Protein AF-A0A7Y3SCD7-F1 (afdb_monomer_lite)

pLDDT: mean 85.87, std 16.27, range [37.0, 98.56]

Organism: NCBI:txid1535242

Sequence (317 aa):
MKDVGFRCSAGGQLAIALLLLLIICWGLCPVPAAAAIVKKLDRDECQVALSGPIASGDLDRLKVLAPVGSSLCLDSPGGDFLEGLAIAEWLAGRNVTTVIGNGSSCYSACAIAFMGGSEWEQIYLSRRKLHVGGRLGFHAPYLIALSKTYSGPDLEATYTEGLQAVARMMKLGAEMGADGFIPERVMLKLLAAGPRDLYMVDDVIKARELGIELIGVPKATWTTAALCNACVVRNERRARTDACEQPFTSAMVAKDVVQTTFFGFAGEGSYYCSVRLSKKTGKASIAATIIEDEISRKDLEFTPLDDEDALPVGLKD

Radius of gyration: 28.03 Å; chains: 1; bounding box: 88×88×60 Å

InterPro domains:
  IPR029045 ClpP/crotonase-like domain superfamily [SSF52096] (44-171)

Structure (mmCIF, N/CA/C/O backbone):
data_AF-A0A7Y3SCD7-F1
#
_entry.id   AF-A0A7Y3SCD7-F1
#
loop_
_atom_site.group_PDB
_atom_site.id
_atom_site.type_symbol
_atom_site.label_atom_id
_atom_site.label_alt_id
_atom_site.label_comp_id
_atom_site.label_asym_id
_atom_site.label_entity_id
_atom_site.label_seq_id
_atom_site.pdbx_PDB_ins_code
_atom_site.Cartn_x
_atom_site.Cartn_y
_atom_site.Cartn_z
_atom_site.occupancy
_atom_site.B_iso_or_equiv
_atom_site.auth_seq_id
_atom_site.auth_comp_id
_atom_site.auth_asym_id
_atom_site.auth_atom_id
_atom_site.pdbx_PDB_model_num
ATOM 1 N N . MET A 1 1 ? 62.684 -71.190 -10.650 1.00 45.78 1 MET A N 1
ATOM 2 C CA . MET A 1 1 ? 62.803 -69.736 -10.884 1.00 45.78 1 MET A CA 1
ATOM 3 C C . MET A 1 1 ? 62.105 -69.435 -12.198 1.00 45.78 1 MET A C 1
ATOM 5 O O . MET A 1 1 ? 62.564 -69.914 -13.226 1.00 45.78 1 MET A O 1
ATOM 9 N N . LYS A 1 2 ? 60.931 -68.800 -12.148 1.00 37.91 2 LYS A N 1
ATOM 10 C CA . LYS A 1 2 ? 60.172 -68.352 -13.322 1.00 37.91 2 LYS A CA 1
ATOM 11 C C . LYS A 1 2 ? 59.553 -66.998 -12.987 1.00 37.91 2 LYS A C 1
ATOM 13 O O . LYS A 1 2 ? 58.869 -66.880 -11.974 1.00 37.91 2 LYS A O 1
ATOM 18 N N . ASP A 1 3 ? 59.873 -66.026 -13.828 1.00 37.59 3 ASP A N 1
ATOM 19 C CA . ASP A 1 3 ? 59.464 -64.628 -13.773 1.00 37.59 3 ASP A CA 1
ATOM 20 C C . ASP A 1 3 ? 57.952 -64.451 -13.952 1.00 37.59 3 ASP A C 1
ATOM 22 O O . ASP A 1 3 ? 57.328 -65.114 -14.784 1.00 37.59 3 ASP A O 1
ATOM 26 N N . VAL A 1 4 ? 57.372 -63.508 -13.206 1.00 42.91 4 VAL A N 1
ATOM 27 C CA . VAL A 1 4 ? 56.007 -63.006 -13.412 1.00 42.91 4 VAL A CA 1
ATOM 28 C C . VAL A 1 4 ? 56.114 -61.580 -13.950 1.00 42.91 4 VAL A C 1
ATOM 30 O O . VAL A 1 4 ? 56.484 -60.660 -13.226 1.00 42.91 4 VAL A O 1
ATOM 33 N N . GLY A 1 5 ? 55.808 -61.407 -15.237 1.00 37.00 5 GLY A N 1
ATOM 34 C CA . GLY A 1 5 ? 55.720 -60.108 -15.901 1.00 37.00 5 GLY A CA 1
ATOM 35 C C . GLY A 1 5 ? 54.296 -59.549 -15.864 1.00 37.00 5 GLY A C 1
ATOM 36 O O . GLY A 1 5 ? 53.353 -60.207 -16.300 1.00 37.00 5 GLY A O 1
ATOM 37 N N . PHE A 1 6 ? 54.151 -58.315 -15.381 1.00 38.53 6 PHE A N 1
ATOM 38 C CA . PHE A 1 6 ? 52.925 -57.520 -15.470 1.00 38.53 6 PHE A CA 1
ATOM 39 C C . PHE A 1 6 ? 52.775 -56.950 -16.893 1.00 38.53 6 PHE A C 1
ATOM 41 O O . PHE A 1 6 ? 53.679 -56.280 -17.391 1.00 38.53 6 PHE A O 1
ATOM 48 N N . ARG A 1 7 ? 51.630 -57.182 -17.549 1.00 41.62 7 ARG A N 1
ATOM 49 C CA . ARG A 1 7 ? 51.231 -56.489 -18.788 1.00 41.62 7 ARG A CA 1
ATOM 50 C C . ARG A 1 7 ? 50.122 -55.485 -18.475 1.00 41.62 7 ARG A C 1
ATOM 52 O O . ARG A 1 7 ? 49.079 -55.859 -17.950 1.00 41.62 7 ARG A O 1
ATOM 59 N N . CYS A 1 8 ? 50.357 -54.223 -18.825 1.00 40.50 8 CYS A N 1
ATOM 60 C CA . CYS A 1 8 ? 49.386 -53.134 -18.761 1.00 40.50 8 CYS A CA 1
ATOM 61 C C . CYS A 1 8 ? 48.591 -53.091 -20.082 1.00 40.50 8 CYS A C 1
ATOM 63 O O . CYS A 1 8 ? 49.195 -53.047 -21.153 1.00 40.50 8 CYS A O 1
ATOM 65 N N . SER A 1 9 ? 47.257 -53.137 -20.021 1.00 44.75 9 SER A N 1
ATOM 66 C CA . SER A 1 9 ? 46.361 -53.060 -21.186 1.00 44.75 9 SER A CA 1
ATOM 67 C C . SER A 1 9 ? 45.715 -51.676 -21.258 1.00 44.75 9 SER A C 1
ATOM 69 O O . SER A 1 9 ? 44.739 -51.400 -20.562 1.00 44.75 9 SER A O 1
ATOM 71 N N . ALA A 1 10 ? 46.248 -50.815 -22.125 1.00 52.16 10 ALA A N 1
ATOM 72 C CA . ALA A 1 10 ? 45.633 -49.555 -22.526 1.00 52.16 10 ALA A CA 1
ATOM 73 C C . ALA A 1 10 ? 44.659 -49.814 -23.689 1.00 52.16 10 ALA A C 1
ATOM 75 O O . ALA A 1 10 ? 45.086 -50.061 -24.812 1.00 52.16 10 ALA A O 1
ATOM 76 N N . GLY A 1 11 ? 43.349 -49.793 -23.425 1.00 47.09 11 GLY A N 1
ATOM 77 C CA . GLY A 1 11 ? 42.350 -50.013 -24.484 1.00 47.09 11 GLY A CA 1
ATOM 78 C C . GLY A 1 11 ? 40.896 -49.660 -24.159 1.00 47.09 11 GLY A C 1
ATOM 79 O O . GLY A 1 11 ? 40.039 -49.850 -25.012 1.00 47.09 11 GLY A O 1
ATOM 80 N N . GLY A 1 12 ? 40.590 -49.149 -22.959 1.00 46.69 12 GLY A N 1
ATOM 81 C CA . GLY A 1 12 ? 39.201 -48.920 -22.521 1.00 46.69 12 GLY A CA 1
ATOM 82 C C . GLY A 1 12 ? 38.772 -47.462 -22.320 1.00 46.69 12 GLY A C 1
ATOM 83 O O . GLY A 1 12 ? 37.599 -47.218 -22.066 1.00 46.69 12 GLY A O 1
ATOM 84 N N . GLN A 1 13 ? 39.680 -46.483 -22.406 1.00 50.66 13 GLN A N 1
ATOM 85 C CA . GLN A 1 13 ? 39.397 -45.118 -21.922 1.00 50.66 13 GLN A CA 1
ATOM 86 C C . GLN A 1 13 ? 39.015 -44.091 -23.002 1.00 50.66 13 GLN A C 1
ATOM 88 O O . GLN A 1 13 ? 38.534 -43.016 -22.658 1.00 50.66 13 GLN A O 1
ATOM 93 N N . LEU A 1 14 ? 39.149 -44.403 -24.297 1.00 49.88 14 LEU A N 1
ATOM 94 C CA . LEU A 1 14 ? 38.861 -43.432 -25.367 1.00 49.88 14 LEU A CA 1
ATOM 95 C C . LEU A 1 14 ? 37.387 -43.372 -25.812 1.00 49.88 14 LEU A C 1
ATOM 97 O O . LEU A 1 14 ? 36.965 -42.345 -26.334 1.00 49.88 14 LEU A O 1
ATOM 101 N N . ALA A 1 15 ? 36.577 -44.409 -25.573 1.00 49.28 15 ALA A N 1
ATOM 102 C CA . ALA A 1 15 ? 35.176 -44.424 -26.022 1.00 49.28 15 ALA A CA 1
ATOM 103 C C . ALA A 1 15 ? 34.200 -43.707 -25.062 1.00 49.28 15 ALA A C 1
ATOM 105 O O . ALA A 1 15 ? 33.152 -43.233 -25.491 1.00 49.28 15 ALA A O 1
ATOM 106 N N . ILE A 1 16 ? 34.547 -43.576 -23.775 1.00 49.06 16 ILE A N 1
ATOM 107 C CA . ILE A 1 16 ? 33.686 -42.934 -22.760 1.00 49.06 16 ILE A CA 1
ATOM 108 C C . ILE A 1 16 ? 33.829 -41.401 -22.795 1.00 49.06 16 ILE A C 1
ATOM 110 O O . ILE A 1 16 ? 32.876 -40.677 -22.509 1.00 49.06 16 ILE A O 1
ATOM 114 N N . ALA A 1 17 ? 34.986 -40.891 -23.230 1.00 46.81 17 ALA A N 1
ATOM 115 C CA . ALA A 1 17 ? 35.240 -39.455 -23.319 1.00 46.81 17 ALA A CA 1
ATOM 116 C C . ALA A 1 17 ? 34.414 -38.758 -24.419 1.00 46.81 17 ALA A C 1
ATOM 118 O O . ALA A 1 17 ? 34.054 -37.595 -24.259 1.00 46.81 17 ALA A O 1
ATOM 119 N N . LEU A 1 18 ? 34.053 -39.456 -25.505 1.00 44.12 18 LEU A N 1
ATOM 120 C CA . LEU A 1 18 ? 33.281 -38.852 -26.601 1.00 44.12 18 LEU A CA 1
ATOM 121 C C . LEU A 1 18 ? 31.768 -38.772 -26.322 1.00 44.12 18 LEU A C 1
ATOM 123 O O . LEU A 1 18 ? 31.105 -37.882 -26.847 1.00 44.12 18 LEU A O 1
ATOM 127 N N . LEU A 1 19 ? 31.216 -39.657 -25.480 1.00 43.28 19 LEU A N 1
ATOM 128 C CA . LEU A 1 19 ? 29.779 -39.659 -25.166 1.00 43.28 19 LEU A CA 1
ATOM 129 C C . LEU A 1 19 ? 29.403 -38.612 -24.099 1.00 43.28 19 LEU A C 1
ATOM 131 O O . LEU A 1 19 ? 28.287 -38.100 -24.099 1.00 43.28 19 LEU A O 1
ATOM 135 N N . LEU A 1 20 ? 30.343 -38.249 -23.218 1.00 45.22 20 LEU A N 1
ATOM 136 C CA . LEU A 1 20 ? 30.140 -37.223 -22.186 1.00 45.22 20 LEU A CA 1
ATOM 137 C C . LEU A 1 20 ? 30.245 -35.788 -22.729 1.00 45.22 20 LEU A C 1
ATOM 139 O O . LEU A 1 20 ? 29.651 -34.880 -22.157 1.00 45.22 20 LEU A O 1
ATOM 143 N N . LEU A 1 21 ? 30.924 -35.575 -23.860 1.00 45.03 21 LEU A N 1
ATOM 144 C CA . LEU A 1 21 ? 31.029 -34.261 -24.510 1.00 45.03 21 LEU A CA 1
ATOM 145 C C . LEU A 1 21 ? 29.774 -33.865 -25.310 1.00 45.03 21 LEU A C 1
ATOM 147 O O . LEU A 1 21 ? 29.547 -32.679 -25.532 1.00 45.03 21 LEU A O 1
ATOM 151 N N . LEU A 1 22 ? 28.920 -34.824 -25.684 1.00 43.28 22 LEU A N 1
ATOM 152 C CA . LEU A 1 22 ? 27.666 -34.561 -26.406 1.00 43.28 22 LEU A CA 1
ATOM 153 C C . LEU A 1 22 ? 26.467 -34.256 -25.489 1.00 43.28 22 LEU A C 1
ATOM 155 O O . LEU A 1 22 ? 25.489 -33.680 -25.955 1.00 43.28 22 LEU A O 1
ATOM 159 N N . ILE A 1 23 ? 26.543 -34.567 -24.189 1.00 49.34 23 ILE A N 1
ATOM 160 C CA . ILE A 1 23 ? 25.449 -34.322 -23.223 1.00 49.34 23 ILE A CA 1
ATOM 161 C C . ILE A 1 23 ? 25.607 -32.967 -22.501 1.00 49.34 23 ILE A C 1
ATOM 163 O O . ILE A 1 23 ? 24.632 -32.403 -22.009 1.00 49.34 23 ILE A O 1
ATOM 167 N N . ILE A 1 24 ? 26.806 -32.376 -22.493 1.00 48.06 24 ILE A N 1
ATOM 168 C CA . ILE A 1 24 ? 27.075 -31.110 -21.780 1.00 48.06 24 ILE A CA 1
ATOM 169 C C . ILE A 1 24 ? 26.592 -29.872 -22.567 1.00 48.06 24 ILE A C 1
ATOM 171 O O . ILE A 1 24 ? 26.447 -28.793 -21.999 1.00 48.06 24 ILE A O 1
ATOM 175 N N . CYS A 1 25 ? 26.258 -30.005 -23.856 1.00 45.66 25 CYS A N 1
ATOM 176 C CA . CYS A 1 25 ? 25.891 -28.860 -24.701 1.00 45.66 25 CYS A CA 1
ATOM 177 C C . CYS A 1 25 ? 24.379 -28.550 -24.768 1.00 45.66 25 CYS A C 1
ATOM 179 O O . CYS A 1 25 ? 23.985 -27.608 -25.447 1.00 45.66 25 CYS A O 1
ATOM 181 N N . TRP A 1 26 ? 23.514 -29.304 -24.078 1.00 48.94 26 TRP A N 1
ATOM 182 C CA . TRP A 1 26 ? 22.053 -29.083 -24.116 1.00 48.94 26 TRP A CA 1
ATOM 183 C C . TRP A 1 26 ? 21.485 -28.312 -22.911 1.00 48.94 26 TRP A C 1
ATOM 185 O O . TRP A 1 26 ? 20.304 -27.981 -22.907 1.00 48.94 26 TRP A O 1
ATOM 195 N N . GLY A 1 27 ? 22.302 -27.985 -21.905 1.00 46.09 27 GLY A N 1
ATOM 196 C CA . GLY A 1 27 ? 21.838 -27.343 -20.662 1.00 46.09 27 GLY A CA 1
ATOM 197 C C . GLY A 1 27 ? 22.063 -25.831 -20.542 1.00 46.09 27 GLY A C 1
ATOM 198 O O . GLY A 1 27 ? 21.707 -25.259 -19.519 1.00 46.09 27 GLY A O 1
ATOM 199 N N . LEU A 1 28 ? 22.670 -25.177 -21.538 1.00 49.09 28 LEU A N 1
ATOM 200 C CA . LEU A 1 28 ? 23.111 -23.773 -21.457 1.00 49.09 28 LEU A CA 1
ATOM 201 C C . LEU A 1 28 ? 22.635 -22.938 -22.656 1.00 49.09 28 LEU A C 1
ATOM 203 O O . LEU A 1 28 ? 23.376 -22.109 -23.176 1.00 49.09 28 LEU A O 1
ATOM 207 N N . CYS A 1 29 ? 21.390 -23.124 -23.102 1.00 37.88 29 CYS A N 1
ATOM 208 C CA . CYS A 1 29 ? 20.738 -22.044 -23.840 1.00 37.88 29 CYS A CA 1
ATOM 209 C C . CYS A 1 29 ? 20.341 -20.967 -22.820 1.00 37.88 29 CYS A C 1
ATOM 211 O O . CYS A 1 29 ? 19.474 -21.244 -21.988 1.00 37.88 29 CYS A O 1
ATOM 213 N N . PRO A 1 30 ? 20.935 -19.757 -22.839 1.00 46.44 30 PRO A N 1
ATOM 214 C CA . PRO A 1 30 ? 20.318 -18.628 -22.164 1.00 46.44 30 PRO A CA 1
ATOM 215 C C . PRO A 1 30 ? 18.935 -18.472 -22.790 1.00 46.44 30 PRO A C 1
ATOM 217 O O . PRO A 1 30 ? 18.820 -18.199 -23.984 1.00 46.44 30 PRO A O 1
ATOM 220 N N . VAL A 1 31 ? 17.881 -18.728 -22.015 1.00 47.78 31 VAL A N 1
ATOM 221 C CA . VAL A 1 31 ? 16.525 -18.409 -22.453 1.00 47.78 31 VAL A CA 1
ATOM 222 C C . VAL A 1 31 ? 16.550 -16.900 -22.701 1.00 47.78 31 VAL A C 1
ATOM 224 O O . VAL A 1 31 ? 16.839 -16.165 -21.751 1.00 47.78 31 VAL A O 1
ATOM 227 N N . PRO A 1 32 ? 16.359 -16.412 -23.943 1.00 50.78 32 PRO A N 1
ATOM 228 C CA . PRO A 1 32 ? 16.232 -14.979 -24.152 1.00 50.78 32 PRO A CA 1
ATOM 229 C C . PRO A 1 32 ? 15.127 -14.511 -23.213 1.00 50.78 32 PRO A C 1
ATOM 231 O O . PRO A 1 32 ? 14.101 -15.187 -23.121 1.00 50.78 32 PRO A O 1
ATOM 234 N N . ALA A 1 33 ? 15.357 -13.428 -22.467 1.00 57.19 33 ALA A N 1
ATOM 235 C CA . ALA A 1 33 ? 14.322 -12.846 -21.627 1.00 57.19 33 ALA A CA 1
ATOM 236 C C . ALA A 1 33 ? 13.127 -12.549 -22.538 1.00 57.19 33 ALA A C 1
ATOM 238 O O . ALA A 1 33 ? 13.158 -11.618 -23.342 1.00 57.19 33 ALA A O 1
ATOM 239 N N . ALA A 1 34 ? 12.139 -13.441 -22.517 1.00 73.38 34 ALA A N 1
ATOM 240 C CA . ALA A 1 34 ? 10.979 -13.322 -23.368 1.00 73.38 34 ALA A CA 1
ATOM 241 C C . ALA A 1 34 ? 10.228 -12.089 -22.881 1.00 73.38 34 ALA A C 1
ATOM 243 O O . ALA A 1 34 ? 9.993 -11.954 -21.682 1.00 73.38 34 ALA A O 1
ATOM 244 N N . ALA A 1 35 ? 9.910 -11.188 -23.805 1.00 85.44 35 ALA A N 1
ATOM 245 C CA . ALA A 1 35 ? 9.139 -10.003 -23.482 1.00 85.44 35 ALA A CA 1
ATOM 246 C C . ALA A 1 35 ? 7.775 -10.368 -22.885 1.00 85.44 35 ALA A C 1
ATOM 248 O O . ALA A 1 35 ? 7.287 -11.491 -23.081 1.00 85.44 35 ALA A O 1
ATOM 249 N N . ALA A 1 36 ? 7.145 -9.419 -22.197 1.00 89.12 36 ALA A N 1
ATOM 250 C CA . ALA A 1 36 ? 5.922 -9.713 -21.485 1.00 89.12 36 ALA A CA 1
ATOM 251 C C . ALA A 1 36 ? 4.805 -10.116 -22.456 1.00 89.12 36 ALA A C 1
ATOM 253 O O . ALA A 1 36 ? 4.656 -9.613 -23.576 1.00 89.12 36 ALA A O 1
ATOM 254 N N . ILE A 1 37 ? 3.973 -11.045 -21.999 1.00 92.94 37 ILE A N 1
ATOM 255 C CA . ILE A 1 37 ? 2.725 -11.387 -22.665 1.00 92.94 37 ILE A CA 1
ATOM 256 C C . ILE A 1 37 ? 1.710 -10.316 -22.278 1.00 92.94 37 ILE A C 1
ATOM 258 O O . ILE A 1 37 ? 1.284 -10.258 -21.123 1.00 92.94 37 ILE A O 1
ATOM 262 N N . VAL A 1 38 ? 1.299 -9.504 -23.254 1.00 92.50 38 VAL A N 1
ATOM 263 C CA . VAL A 1 38 ? 0.216 -8.526 -23.107 1.00 92.50 38 VAL A CA 1
ATOM 264 C C . VAL A 1 38 ? -1.034 -9.057 -23.801 1.00 92.50 38 VAL A C 1
ATOM 266 O O . VAL A 1 38 ? -1.006 -9.368 -24.992 1.00 92.50 38 VAL A O 1
ATOM 269 N N . LYS A 1 39 ? -2.142 -9.178 -23.066 1.00 93.62 39 LYS A N 1
ATOM 270 C CA . LYS A 1 39 ? -3.407 -9.709 -23.595 1.00 93.62 39 LYS A CA 1
ATOM 271 C C . LYS A 1 39 ? -4.610 -8.948 -23.059 1.00 93.62 39 LYS A C 1
ATOM 273 O O . LYS A 1 39 ? -4.647 -8.602 -21.882 1.00 93.62 39 LYS A O 1
ATOM 278 N N . LYS A 1 40 ? -5.620 -8.754 -23.911 1.00 91.88 40 LYS A N 1
ATOM 279 C CA . LYS A 1 40 ? -6.960 -8.378 -23.450 1.00 91.88 40 LYS A CA 1
ATOM 280 C C . LYS A 1 40 ? -7.607 -9.558 -22.740 1.00 91.88 40 LYS A C 1
ATOM 282 O O . LYS A 1 40 ? -7.422 -10.714 -23.119 1.00 91.88 40 LYS A O 1
ATOM 287 N N . LEU A 1 41 ? -8.366 -9.233 -21.717 1.00 88.56 41 LEU A N 1
ATOM 288 C CA . LEU A 1 41 ? -9.150 -10.132 -20.903 1.00 88.56 41 LEU A CA 1
ATOM 289 C C . LEU A 1 41 ? -10.566 -9.560 -20.822 1.00 88.56 41 LEU A C 1
ATOM 291 O O . LEU A 1 41 ? -10.752 -8.349 -20.841 1.00 88.56 41 LEU A O 1
ATOM 295 N N . ASP A 1 42 ? -11.560 -10.434 -20.742 1.00 78.88 42 ASP A N 1
ATOM 296 C CA . ASP A 1 42 ? -12.967 -10.037 -20.648 1.00 78.88 42 ASP A CA 1
ATOM 297 C C . ASP A 1 42 ? -13.464 -10.268 -19.216 1.00 78.88 42 ASP A C 1
ATOM 299 O O . ASP A 1 42 ? -14.236 -11.181 -18.931 1.00 78.88 42 ASP A O 1
ATOM 303 N N . ARG A 1 43 ? -12.864 -9.535 -18.270 1.00 84.69 43 ARG A N 1
ATOM 304 C CA . ARG A 1 43 ? -13.200 -9.576 -16.840 1.00 84.69 43 ARG A CA 1
ATOM 305 C C . ARG A 1 43 ? -13.200 -8.158 -16.290 1.00 84.69 43 ARG A C 1
ATOM 307 O O . ARG A 1 43 ? -12.252 -7.418 -16.538 1.00 84.69 43 ARG A O 1
ATOM 314 N N . ASP A 1 44 ? -14.205 -7.816 -15.493 1.00 75.69 44 ASP A N 1
ATOM 315 C CA . ASP A 1 44 ? -14.392 -6.452 -14.975 1.00 75.69 44 ASP A CA 1
ATOM 316 C C . ASP A 1 44 ? -13.167 -5.943 -14.197 1.00 75.69 44 ASP A C 1
ATOM 318 O O . ASP A 1 44 ? -12.648 -4.855 -14.448 1.00 75.69 44 ASP A O 1
ATOM 322 N N . GLU A 1 45 ? -12.622 -6.774 -13.310 1.00 80.38 45 GLU A N 1
ATOM 323 C CA . GLU A 1 45 ? -11.461 -6.427 -12.478 1.00 80.38 45 GLU A CA 1
ATOM 324 C C . GLU A 1 45 ? -10.123 -6.481 -13.232 1.00 80.38 45 GLU A C 1
ATOM 326 O O . GLU A 1 45 ? -9.086 -6.106 -12.689 1.00 80.38 45 GLU A O 1
ATOM 331 N N . CYS A 1 46 ? -10.120 -6.995 -14.465 1.00 89.75 46 CYS A N 1
ATOM 332 C CA . CYS A 1 46 ? -8.904 -7.340 -15.182 1.00 89.75 46 CYS A CA 1
ATOM 333 C C . CYS A 1 46 ? -9.153 -7.381 -16.691 1.00 89.75 46 CYS A C 1
ATOM 335 O O . CYS A 1 46 ? -9.362 -8.461 -17.245 1.00 89.75 46 CYS A O 1
ATOM 337 N N . GLN A 1 47 ? -9.143 -6.219 -17.343 1.00 93.94 47 GLN A N 1
ATOM 338 C CA . GLN A 1 47 ? -9.443 -6.069 -18.772 1.00 93.94 47 GLN A CA 1
ATOM 339 C C . GLN A 1 47 ? -8.210 -6.225 -19.667 1.00 93.94 47 GLN A C 1
ATOM 341 O O . GLN A 1 47 ? -8.308 -6.603 -20.835 1.00 93.94 47 GLN A O 1
ATOM 346 N N . VAL A 1 48 ? -7.027 -5.952 -19.127 1.00 95.56 48 VAL A N 1
ATOM 347 C CA . VAL A 1 48 ? -5.739 -6.216 -19.768 1.00 95.56 48 VAL A CA 1
ATOM 348 C C . VAL A 1 48 ? -4.828 -6.885 -18.757 1.00 95.56 48 VAL A C 1
ATOM 350 O O . VAL A 1 48 ? -4.842 -6.543 -17.580 1.00 95.56 48 VAL A O 1
ATOM 353 N N . ALA A 1 49 ? -4.032 -7.849 -19.201 1.00 96.38 49 ALA A N 1
ATOM 354 C CA . ALA A 1 49 ? -2.974 -8.435 -18.395 1.00 96.38 49 ALA A CA 1
ATOM 355 C C . ALA A 1 49 ? -1.620 -8.256 -19.071 1.00 96.38 49 ALA A C 1
ATOM 357 O O . ALA A 1 49 ? -1.503 -8.480 -20.277 1.00 96.38 49 ALA A O 1
ATOM 358 N N . LEU A 1 50 ? -0.616 -7.920 -18.264 1.00 97.44 50 LEU A N 1
ATOM 359 C CA . LEU A 1 50 ? 0.799 -8.019 -18.593 1.00 97.44 50 LEU A CA 1
ATOM 360 C C . LEU A 1 50 ? 1.422 -9.060 -17.662 1.00 97.44 50 LEU A C 1
ATOM 362 O O . LEU A 1 50 ? 1.380 -8.914 -16.439 1.00 97.44 50 LEU A O 1
ATOM 366 N N . SER A 1 51 ? 1.989 -10.115 -18.248 1.00 97.31 51 SER A N 1
ATOM 367 C CA . SER A 1 51 ? 2.624 -11.196 -17.491 1.00 97.31 51 SER A CA 1
ATOM 368 C C . SER A 1 51 ? 3.970 -11.621 -18.066 1.00 97.31 51 SER A C 1
ATOM 370 O O . SER A 1 51 ? 4.106 -11.720 -19.285 1.00 97.31 51 SER A O 1
ATOM 372 N N . GLY A 1 52 ? 4.925 -11.963 -17.202 1.00 96.19 52 GLY A N 1
ATOM 373 C CA . GLY A 1 52 ? 6.289 -12.337 -17.597 1.00 96.19 52 GLY A CA 1
ATOM 374 C C . GLY A 1 52 ? 7.276 -11.160 -17.586 1.00 96.19 52 GLY A C 1
ATOM 375 O O . GLY A 1 52 ? 6.914 -10.070 -17.142 1.00 96.19 52 GLY A O 1
ATOM 376 N N . PRO A 1 53 ? 8.541 -11.374 -17.992 1.00 95.44 53 PRO A N 1
ATOM 377 C CA . PRO A 1 53 ? 9.581 -10.349 -17.921 1.00 95.44 53 PRO A CA 1
ATOM 378 C C . PRO A 1 53 ? 9.245 -9.110 -18.758 1.00 95.44 53 PRO A C 1
ATOM 380 O O . PRO A 1 53 ? 8.898 -9.239 -19.926 1.00 95.44 53 PRO A O 1
ATOM 383 N N . ILE A 1 54 ? 9.384 -7.920 -18.174 1.00 94.69 54 ILE A N 1
ATOM 384 C CA . ILE A 1 54 ? 9.232 -6.654 -18.899 1.00 94.69 54 ILE A CA 1
ATOM 385 C C . ILE A 1 54 ? 10.462 -6.440 -19.783 1.00 94.69 54 ILE A C 1
ATOM 387 O O . ILE A 1 54 ? 11.596 -6.500 -19.305 1.00 94.69 54 ILE A O 1
ATOM 391 N N . ALA A 1 55 ? 10.246 -6.177 -21.064 1.00 93.69 55 ALA A N 1
ATOM 392 C CA . ALA A 1 55 ? 11.293 -5.898 -22.034 1.00 93.69 55 ALA A CA 1
ATOM 393 C C . ALA A 1 55 ? 10.886 -4.750 -22.960 1.00 93.69 55 ALA A C 1
ATOM 395 O O . ALA A 1 55 ? 9.700 -4.492 -23.164 1.00 93.69 55 ALA A O 1
ATOM 396 N N . SER A 1 56 ? 11.882 -4.099 -23.562 1.00 92.50 56 SER A N 1
ATOM 397 C CA . SER A 1 56 ? 11.673 -2.997 -24.503 1.00 92.50 56 SER A CA 1
ATOM 398 C C . SER A 1 56 ? 10.577 -3.297 -25.544 1.00 92.50 56 SER A C 1
ATOM 400 O O . SER A 1 56 ? 10.558 -4.369 -26.159 1.00 92.50 56 SER A O 1
ATOM 402 N N . GLY A 1 57 ? 9.648 -2.350 -25.723 1.00 93.00 57 GLY A N 1
ATOM 403 C CA . GLY A 1 57 ? 8.504 -2.453 -26.638 1.00 93.00 57 GLY A CA 1
ATOM 404 C C . GLY A 1 57 ? 7.215 -3.011 -26.012 1.00 93.00 57 GLY A C 1
ATOM 405 O O . GLY A 1 57 ? 6.178 -3.071 -26.681 1.00 93.00 57 GLY A O 1
ATOM 406 N N . ASP A 1 58 ? 7.229 -3.405 -24.736 1.00 95.94 58 ASP A N 1
ATOM 407 C CA . ASP A 1 58 ? 6.020 -3.766 -23.982 1.00 95.94 58 ASP A CA 1
ATOM 408 C C . ASP A 1 58 ? 5.030 -2.605 -23.858 1.00 95.94 58 ASP A C 1
ATOM 410 O O . ASP A 1 58 ? 3.819 -2.815 -23.979 1.00 95.94 58 ASP A O 1
ATOM 414 N N . LEU A 1 59 ? 5.520 -1.376 -23.714 1.00 96.38 59 LEU A N 1
ATOM 415 C CA . LEU A 1 59 ? 4.694 -0.176 -23.711 1.00 96.38 59 LEU A CA 1
ATOM 416 C C . LEU A 1 59 ? 3.906 -0.029 -25.018 1.00 96.38 59 LEU A C 1
ATOM 418 O O . LEU A 1 59 ? 2.717 0.290 -24.999 1.00 96.38 59 LEU A O 1
ATOM 422 N N . ASP A 1 60 ? 4.534 -0.270 -26.166 1.00 95.31 60 ASP A N 1
ATOM 423 C CA . ASP A 1 60 ? 3.851 -0.125 -27.452 1.00 95.31 60 ASP A CA 1
ATOM 424 C C . ASP A 1 60 ? 2.766 -1.189 -27.639 1.00 95.31 60 ASP A C 1
ATOM 426 O O . ASP A 1 60 ? 1.689 -0.892 -28.160 1.00 95.31 60 ASP A O 1
ATOM 430 N N . ARG A 1 61 ? 2.979 -2.399 -27.109 1.00 93.38 61 ARG A N 1
ATOM 431 C CA . ARG A 1 61 ? 1.927 -3.423 -27.023 1.00 93.38 61 ARG A CA 1
ATOM 432 C C . ARG A 1 61 ? 0.785 -2.997 -26.099 1.00 93.38 61 ARG A C 1
ATOM 434 O O . ARG A 1 61 ? -0.381 -3.176 -26.458 1.00 93.38 61 ARG A O 1
ATOM 441 N N . LEU A 1 62 ? 1.090 -2.407 -24.941 1.00 93.44 62 LEU A N 1
ATOM 442 C CA . LEU A 1 62 ? 0.079 -1.895 -24.012 1.00 93.44 62 LEU A CA 1
ATOM 443 C C . LEU A 1 62 ? -0.758 -0.772 -24.630 1.00 93.44 62 LEU A C 1
ATOM 445 O O . LEU A 1 62 ? -1.979 -0.829 -24.535 1.00 93.44 62 LEU A O 1
ATOM 449 N N . LYS A 1 63 ? -0.147 0.187 -25.336 1.00 92.81 63 LYS A N 1
ATOM 450 C CA . LYS A 1 63 ? -0.862 1.283 -26.021 1.00 92.81 63 LYS A CA 1
ATOM 451 C C . LYS A 1 63 ? -1.951 0.792 -26.977 1.00 92.81 63 LYS A C 1
ATOM 453 O O . LYS A 1 63 ? -2.966 1.463 -27.141 1.00 92.81 63 LYS A O 1
ATOM 458 N N . VAL A 1 64 ? -1.739 -0.360 -27.613 1.00 90.31 64 VAL A N 1
ATOM 459 C CA . VAL A 1 64 ? -2.705 -0.969 -28.541 1.00 90.31 64 VAL A CA 1
ATOM 460 C C . VAL A 1 64 ? -3.842 -1.676 -27.794 1.00 90.31 64 VAL A C 1
ATOM 462 O O . VAL A 1 64 ? -4.973 -1.730 -28.281 1.00 90.31 64 VAL A O 1
ATOM 465 N N . LEU A 1 65 ? -3.557 -2.244 -26.620 1.00 87.88 65 LEU A N 1
ATOM 466 C CA . LEU A 1 65 ? -4.454 -3.179 -25.940 1.00 87.88 65 LEU A CA 1
ATOM 467 C C . LEU A 1 65 ? -5.192 -2.591 -24.734 1.00 87.88 65 LEU A C 1
ATOM 469 O O . LEU A 1 65 ? -6.295 -3.056 -24.455 1.00 87.88 65 LEU A O 1
ATOM 473 N N . ALA A 1 66 ? -4.633 -1.592 -24.053 1.00 85.69 66 ALA A N 1
ATOM 474 C CA . ALA A 1 66 ? -5.184 -0.980 -22.846 1.00 85.69 66 ALA A CA 1
ATOM 475 C C . ALA A 1 66 ? -5.855 0.367 -23.161 1.00 85.69 66 ALA A C 1
ATOM 477 O O . ALA A 1 66 ? -5.169 1.383 -23.308 1.00 85.69 66 ALA A O 1
ATOM 478 N N . PRO A 1 67 ? -7.197 0.398 -23.293 1.00 83.25 67 PRO A N 1
ATOM 479 C CA . PRO A 1 67 ? -7.916 1.649 -23.482 1.00 83.25 67 PRO A CA 1
ATOM 480 C C . PRO A 1 67 ? -7.883 2.505 -22.206 1.00 83.25 67 PRO A C 1
ATOM 482 O O . PRO A 1 67 ? -7.676 2.005 -21.098 1.00 83.25 67 PRO A O 1
ATOM 485 N N . VAL A 1 68 ? -8.125 3.806 -22.366 1.00 84.62 68 VAL A N 1
ATOM 486 C CA . VAL A 1 68 ? -8.376 4.736 -21.250 1.00 84.62 68 VAL A CA 1
ATOM 487 C C . VAL A 1 68 ? -9.531 4.201 -20.399 1.00 84.62 68 VAL A C 1
ATOM 489 O O . VAL A 1 68 ? -10.521 3.722 -20.953 1.00 84.62 68 VAL A O 1
ATOM 492 N N . GLY A 1 69 ? -9.411 4.276 -19.072 1.00 84.31 69 GLY A N 1
ATOM 493 C CA . GLY A 1 69 ? -10.448 3.772 -18.162 1.00 84.31 69 GLY A CA 1
ATOM 494 C C . GLY A 1 69 ? -10.381 2.270 -17.858 1.00 84.31 69 GLY A C 1
ATOM 495 O O . GLY A 1 69 ? -11.261 1.768 -17.165 1.00 84.31 69 GLY A O 1
ATOM 496 N N . SER A 1 70 ? -9.395 1.537 -18.394 1.00 91.50 70 SER A N 1
ATOM 497 C CA . SER A 1 70 ? -9.303 0.080 -18.209 1.00 91.50 70 SER A CA 1
ATOM 498 C C . SER A 1 70 ? -8.622 -0.355 -16.911 1.00 91.50 70 SER A C 1
ATOM 500 O O . SER A 1 70 ? -8.027 0.447 -16.190 1.00 91.50 70 SER A O 1
ATOM 502 N N . SER A 1 71 ? -8.683 -1.655 -16.619 1.00 94.44 71 SER A N 1
ATOM 503 C CA . SER A 1 71 ? -7.886 -2.307 -15.577 1.00 94.44 71 SER A CA 1
ATOM 504 C C . SER A 1 71 ? -6.726 -3.111 -16.179 1.00 94.44 71 SER A C 1
ATOM 506 O O . SER A 1 71 ? -6.920 -3.937 -17.075 1.00 94.44 71 SER A O 1
ATOM 508 N N . LEU A 1 72 ? -5.514 -2.877 -15.672 1.00 97.12 72 LEU A N 1
ATOM 509 C CA . LEU A 1 72 ? -4.279 -3.562 -16.046 1.00 97.12 72 LEU A CA 1
ATOM 510 C C . LEU A 1 72 ? -3.802 -4.459 -14.898 1.00 97.12 72 LEU A C 1
ATOM 512 O O . LEU A 1 72 ? -3.249 -3.985 -13.907 1.00 97.12 72 LEU A O 1
ATOM 516 N N . CYS A 1 73 ? -3.973 -5.767 -15.058 1.00 97.81 73 CYS A N 1
ATOM 517 C CA . CYS A 1 73 ? -3.412 -6.766 -14.161 1.00 97.81 73 CYS A CA 1
ATOM 518 C C . CYS A 1 73 ? -1.939 -7.020 -14.448 1.00 97.81 73 CYS A C 1
ATOM 520 O O . CYS A 1 73 ? -1.553 -7.258 -15.595 1.00 97.81 73 CYS A O 1
ATOM 522 N N . LEU A 1 74 ? -1.141 -7.046 -13.389 1.00 98.50 74 LEU A N 1
ATOM 523 C CA . LEU A 1 74 ? 0.302 -7.196 -13.459 1.00 98.50 74 LEU A CA 1
ATOM 524 C C . LEU A 1 74 ? 0.750 -8.463 -12.724 1.00 98.50 74 LEU A C 1
ATOM 526 O O . LEU A 1 74 ? 0.431 -8.661 -11.551 1.00 98.50 74 LEU A O 1
ATOM 530 N N . ASP A 1 75 ? 1.498 -9.310 -13.429 1.00 98.25 75 ASP A N 1
ATOM 531 C CA . ASP A 1 75 ? 2.134 -10.509 -12.876 1.00 98.25 75 ASP A CA 1
ATOM 532 C C . ASP A 1 75 ? 3.515 -10.719 -13.515 1.00 98.25 75 ASP A C 1
ATOM 534 O O . ASP A 1 75 ? 3.679 -11.419 -14.518 1.00 98.25 75 ASP A O 1
ATOM 538 N N . SER A 1 76 ? 4.521 -10.024 -12.994 1.00 97.38 76 SER A N 1
ATOM 539 C CA . SER A 1 76 ? 5.844 -9.949 -13.599 1.00 97.38 76 SER A CA 1
ATOM 540 C C . SER A 1 76 ? 6.967 -9.906 -12.558 1.00 97.38 76 SER A C 1
ATOM 542 O O . SER A 1 76 ? 6.892 -9.158 -11.577 1.00 97.38 76 SER A O 1
ATOM 544 N N . PRO A 1 77 ? 8.079 -10.632 -12.799 1.00 94.00 77 PRO A N 1
ATOM 545 C CA . PRO A 1 77 ? 9.290 -10.509 -11.992 1.00 94.00 77 PRO A CA 1
ATOM 546 C C . PRO A 1 77 ? 10.033 -9.175 -12.208 1.00 94.00 77 PRO A C 1
ATOM 548 O O . PRO A 1 77 ? 11.083 -8.963 -11.605 1.00 94.00 77 PRO A O 1
ATOM 551 N N . GLY A 1 78 ? 9.524 -8.292 -13.072 1.00 91.94 78 GLY A N 1
ATOM 552 C CA . GLY A 1 78 ? 10.211 -7.091 -13.532 1.00 91.94 78 GLY A CA 1
ATOM 553 C C . GLY A 1 78 ? 10.989 -7.351 -14.816 1.00 91.94 78 GLY A C 1
ATOM 554 O O . GLY A 1 78 ? 10.595 -8.193 -15.620 1.00 91.94 78 GLY A O 1
ATOM 555 N N . GLY A 1 79 ? 12.081 -6.619 -15.027 1.00 90.25 79 GLY A N 1
ATOM 556 C CA . GLY A 1 79 ? 12.877 -6.685 -16.250 1.00 90.25 79 GLY A CA 1
ATOM 557 C C . GLY A 1 79 ? 13.518 -5.337 -16.551 1.00 90.25 79 GLY A C 1
ATOM 558 O O . GLY A 1 79 ? 14.123 -4.742 -15.661 1.00 90.25 79 GLY A O 1
ATOM 559 N N . ASP A 1 80 ? 13.371 -4.861 -17.782 1.00 89.19 80 ASP A N 1
ATOM 560 C CA . ASP A 1 80 ? 13.862 -3.552 -18.210 1.00 89.19 80 ASP A CA 1
ATOM 561 C C . ASP A 1 80 ? 13.238 -2.426 -17.366 1.00 89.19 80 ASP A C 1
ATOM 563 O O . ASP A 1 80 ? 12.030 -2.174 -17.402 1.00 89.19 80 ASP A O 1
ATOM 567 N N . PHE A 1 81 ? 14.079 -1.764 -16.568 1.00 87.50 81 PHE A N 1
ATOM 568 C CA . PHE A 1 81 ? 13.646 -0.724 -15.641 1.00 87.50 81 PHE A CA 1
ATOM 569 C C . PHE A 1 81 ? 13.124 0.518 -16.369 1.00 87.50 81 PHE A C 1
ATOM 571 O O . PHE A 1 81 ? 12.118 1.096 -15.955 1.00 87.50 81 PHE A O 1
ATOM 578 N N . LEU A 1 82 ? 13.793 0.935 -17.448 1.00 89.94 82 LEU A N 1
ATOM 579 C CA . LEU A 1 82 ? 13.416 2.134 -18.195 1.00 89.94 82 LEU A CA 1
ATOM 580 C C . LEU A 1 82 ? 12.114 1.917 -18.963 1.00 89.94 82 LEU A C 1
ATOM 582 O O . LEU A 1 82 ? 11.324 2.859 -19.061 1.00 89.94 82 LEU A O 1
ATOM 586 N N . GLU A 1 83 ? 11.870 0.697 -19.443 1.00 93.81 83 GLU A N 1
ATOM 587 C CA . GLU A 1 83 ? 10.587 0.296 -20.018 1.00 93.81 83 GLU A CA 1
ATOM 588 C C . GLU A 1 83 ? 9.479 0.305 -18.956 1.00 93.81 83 GLU A C 1
ATOM 590 O O . GLU A 1 83 ? 8.427 0.901 -19.177 1.00 93.81 83 GLU A O 1
ATOM 595 N N . GLY A 1 84 ? 9.712 -0.277 -17.772 1.00 94.69 84 GLY A N 1
ATOM 596 C CA . GLY A 1 84 ? 8.751 -0.231 -16.661 1.00 94.69 84 GLY A CA 1
ATOM 597 C C . GLY A 1 84 ? 8.391 1.199 -16.245 1.00 94.69 84 GLY A C 1
ATOM 598 O O . GLY A 1 84 ? 7.222 1.513 -16.017 1.00 94.69 84 GLY A O 1
ATOM 599 N N . LEU A 1 85 ? 9.380 2.097 -16.227 1.00 93.94 85 LEU A N 1
ATOM 600 C CA . LEU A 1 85 ? 9.165 3.520 -15.975 1.00 93.94 85 LEU A CA 1
ATOM 601 C C . LEU A 1 85 ? 8.418 4.215 -17.120 1.00 93.94 85 LEU A C 1
ATOM 603 O O . LEU A 1 85 ? 7.539 5.030 -16.864 1.00 93.94 85 LEU A O 1
ATOM 607 N N . ALA A 1 86 ? 8.707 3.870 -18.376 1.00 96.06 86 ALA A N 1
ATOM 608 C CA . ALA A 1 86 ? 7.955 4.383 -19.519 1.00 96.06 86 ALA A CA 1
ATOM 609 C C . ALA A 1 86 ? 6.484 3.927 -19.486 1.00 96.06 86 ALA A C 1
ATOM 611 O O . ALA A 1 86 ? 5.590 4.693 -19.845 1.00 96.06 86 ALA A O 1
ATOM 612 N N . ILE A 1 87 ? 6.214 2.705 -19.010 1.00 97.31 87 ILE A N 1
ATOM 613 C CA . ILE A 1 87 ? 4.853 2.223 -18.754 1.00 97.31 87 ILE A CA 1
ATOM 614 C C . ILE A 1 87 ? 4.191 3.056 -17.652 1.00 97.31 87 ILE A C 1
ATOM 616 O O . ILE A 1 87 ? 3.065 3.504 -17.847 1.00 97.31 87 ILE A O 1
ATOM 620 N N . ALA A 1 88 ? 4.877 3.321 -16.538 1.00 96.12 88 ALA A N 1
ATOM 621 C CA . ALA A 1 88 ? 4.345 4.163 -15.466 1.00 96.12 88 ALA A CA 1
ATOM 622 C C . ALA A 1 88 ? 3.991 5.584 -15.938 1.00 96.12 88 ALA A C 1
ATOM 624 O O . ALA A 1 88 ? 2.879 6.051 -15.701 1.00 96.12 88 ALA A O 1
ATOM 625 N N . GLU A 1 89 ? 4.908 6.246 -16.649 1.00 95.25 89 GLU A N 1
ATOM 626 C CA . GLU A 1 89 ? 4.694 7.576 -17.240 1.00 95.25 89 GLU A CA 1
ATOM 627 C C . GLU A 1 89 ? 3.525 7.574 -18.226 1.00 95.25 89 GLU A C 1
ATOM 629 O O . GLU A 1 89 ? 2.751 8.525 -18.294 1.00 95.25 89 GLU A O 1
ATOM 634 N N . TRP A 1 90 ? 3.376 6.496 -18.998 1.00 95.31 90 TRP A N 1
ATOM 635 C CA . TRP A 1 90 ? 2.257 6.359 -19.913 1.00 95.31 90 TRP A CA 1
ATOM 636 C C . TRP A 1 90 ? 0.930 6.187 -19.176 1.00 95.31 90 TRP A C 1
ATOM 638 O O . TRP A 1 90 ? -0.049 6.792 -19.599 1.00 95.31 90 TRP A O 1
ATOM 648 N N . LEU A 1 91 ? 0.880 5.395 -18.104 1.00 95.38 91 LEU A N 1
ATOM 649 C CA . LEU A 1 91 ? -0.332 5.168 -17.309 1.00 95.38 91 LEU A CA 1
ATOM 650 C C . LEU A 1 91 ? -0.804 6.428 -16.570 1.00 95.38 91 LEU A C 1
ATOM 652 O O . LEU A 1 91 ? -2.012 6.590 -16.373 1.00 95.38 91 LEU A O 1
ATOM 656 N N . ALA A 1 92 ? 0.126 7.310 -16.196 1.00 92.12 92 ALA A N 1
ATOM 657 C CA . ALA A 1 92 ? -0.150 8.508 -15.417 1.00 92.12 92 ALA A CA 1
ATOM 658 C C . ALA A 1 92 ? -1.289 9.351 -16.028 1.00 92.12 92 ALA A C 1
ATOM 660 O O . ALA A 1 92 ? -1.211 9.810 -17.169 1.00 92.12 92 ALA A O 1
ATOM 661 N N . GLY A 1 93 ? -2.375 9.536 -15.270 1.00 83.94 93 GLY A N 1
ATOM 662 C CA . GLY A 1 93 ? -3.527 10.357 -15.664 1.00 83.94 93 GLY A CA 1
ATOM 663 C C . GLY A 1 93 ? -4.402 9.776 -16.783 1.00 83.94 93 GLY A C 1
ATOM 664 O O . GLY A 1 93 ? -5.249 10.488 -17.317 1.00 83.94 93 GLY A O 1
ATOM 665 N N . ARG A 1 94 ? -4.228 8.499 -17.159 1.00 90.62 94 ARG A N 1
ATOM 666 C CA . ARG A 1 94 ? -5.044 7.827 -18.198 1.00 90.62 94 ARG A CA 1
ATOM 667 C C . ARG A 1 94 ? -6.256 7.072 -17.662 1.00 90.62 94 ARG A C 1
ATOM 669 O O . ARG A 1 94 ? -6.890 6.317 -18.405 1.00 90.62 94 ARG A O 1
ATOM 676 N N . ASN A 1 95 ? -6.568 7.248 -16.384 1.00 92.81 95 ASN A N 1
ATOM 677 C CA . ASN A 1 95 ? -7.652 6.566 -15.683 1.00 92.81 95 ASN A CA 1
ATOM 678 C C . ASN A 1 95 ? -7.521 5.036 -15.779 1.00 92.81 95 ASN A C 1
ATOM 680 O O . ASN A 1 95 ? -8.519 4.328 -15.860 1.00 92.81 95 ASN A O 1
ATOM 684 N N . VAL A 1 96 ? -6.291 4.517 -15.819 1.00 93.88 96 VAL A N 1
ATOM 685 C CA . VAL A 1 96 ? -6.040 3.072 -15.841 1.00 93.88 96 VAL A CA 1
ATOM 686 C C . VAL A 1 96 ? -5.803 2.600 -14.415 1.00 93.88 96 VAL A C 1
ATOM 688 O O . VAL A 1 96 ? -4.916 3.108 -13.730 1.00 93.88 96 VAL A O 1
ATOM 691 N N . THR A 1 97 ? -6.577 1.608 -13.978 1.00 95.81 97 THR A N 1
ATOM 692 C CA . THR A 1 97 ? -6.378 0.971 -12.672 1.00 95.81 97 THR A CA 1
ATOM 693 C C . THR A 1 97 ? -5.347 -0.140 -12.794 1.00 95.81 97 THR A C 1
ATOM 695 O O . THR A 1 97 ? -5.566 -1.097 -13.534 1.00 95.81 97 THR A O 1
ATOM 698 N N . THR A 1 98 ? -4.242 -0.061 -12.062 1.00 97.75 98 THR A N 1
ATOM 699 C CA . THR A 1 98 ? -3.281 -1.168 -11.971 1.00 97.75 98 THR A CA 1
ATOM 700 C C . THR A 1 98 ? -3.692 -2.131 -10.862 1.00 97.75 98 THR A C 1
ATOM 702 O O . THR A 1 98 ? -4.118 -1.718 -9.782 1.00 97.75 98 THR A O 1
ATOM 705 N N . VAL A 1 99 ? -3.598 -3.434 -11.130 1.00 98.25 99 VAL A N 1
ATOM 706 C CA . VAL A 1 99 ? -4.093 -4.483 -10.231 1.00 98.25 99 VAL A CA 1
ATOM 707 C C . VAL A 1 99 ? -3.052 -5.585 -10.072 1.00 98.25 99 VAL A C 1
ATOM 709 O O . VAL A 1 99 ? -2.553 -6.131 -11.055 1.00 98.25 99 VAL A O 1
ATOM 712 N N . ILE A 1 100 ? -2.765 -5.968 -8.832 1.00 98.56 100 ILE A N 1
ATOM 713 C CA . ILE A 1 100 ? -2.035 -7.197 -8.507 1.00 98.56 100 ILE A CA 1
ATOM 714 C C . ILE A 1 100 ? -3.025 -8.142 -7.836 1.00 98.56 100 ILE A C 1
ATOM 716 O O . ILE A 1 100 ? -3.498 -7.890 -6.727 1.00 98.56 100 ILE A O 1
ATOM 720 N N . GLY A 1 101 ? -3.375 -9.213 -8.546 1.00 97.25 101 GLY A N 1
ATOM 721 C CA . GLY A 1 101 ? -4.368 -10.187 -8.104 1.00 97.25 101 GLY A CA 1
ATOM 722 C C . GLY A 1 101 ? -3.847 -11.162 -7.046 1.00 97.25 101 GLY A C 1
ATOM 723 O O . GLY A 1 101 ? -2.667 -11.180 -6.692 1.00 97.25 101 GLY A O 1
ATOM 724 N N . ASN A 1 102 ? -4.747 -12.014 -6.552 1.00 97.00 102 ASN A N 1
ATOM 725 C CA . ASN A 1 102 ? -4.395 -13.079 -5.617 1.00 97.00 102 ASN A CA 1
ATOM 726 C C . ASN A 1 102 ? -3.362 -14.040 -6.231 1.00 97.00 102 ASN A C 1
ATOM 728 O O . ASN A 1 102 ? -3.595 -14.582 -7.310 1.00 97.00 102 ASN A O 1
ATOM 732 N N . GLY A 1 103 ? -2.240 -14.262 -5.543 1.00 97.25 103 GLY A N 1
ATOM 733 C CA . GLY A 1 103 ? -1.152 -15.128 -6.002 1.00 97.25 103 GLY A CA 1
ATOM 734 C C . GLY A 1 103 ? -0.246 -14.521 -7.081 1.00 97.25 103 GLY A C 1
ATOM 735 O O . GLY A 1 103 ? 0.800 -15.102 -7.367 1.00 97.25 103 GLY A O 1
ATOM 736 N N . SER A 1 104 ? -0.595 -13.363 -7.648 1.00 98.12 104 SER A N 1
ATOM 737 C CA . SER A 1 104 ? 0.255 -12.646 -8.604 1.00 98.12 104 SER A CA 1
ATOM 738 C C . SER A 1 104 ? 1.397 -11.924 -7.897 1.00 98.12 104 SER A C 1
ATOM 740 O O . SER A 1 104 ? 1.300 -11.546 -6.725 1.00 98.12 104 SER A O 1
ATOM 742 N N . SER A 1 105 ? 2.493 -11.718 -8.619 1.00 98.12 105 SER A N 1
ATOM 743 C CA . SER A 1 105 ? 3.666 -11.017 -8.105 1.00 98.12 105 SER A CA 1
ATOM 744 C C . SER A 1 105 ? 4.118 -9.922 -9.058 1.00 98.12 105 SER A C 1
ATOM 746 O O . SER A 1 105 ? 4.147 -10.121 -10.264 1.00 98.12 105 SER A O 1
ATOM 748 N N . CYS A 1 106 ? 4.513 -8.772 -8.525 1.00 97.94 106 CYS A N 1
ATOM 749 C CA . CYS A 1 106 ? 4.967 -7.636 -9.312 1.00 97.94 106 CYS A CA 1
ATOM 750 C C . CYS A 1 106 ? 6.204 -7.023 -8.656 1.00 97.94 106 CYS A C 1
ATOM 752 O O . CYS A 1 106 ? 6.121 -6.381 -7.606 1.00 97.94 106 CYS A O 1
ATOM 754 N N . TYR A 1 107 ? 7.367 -7.268 -9.260 1.00 94.06 107 TYR A N 1
ATOM 755 C CA . TYR A 1 107 ? 8.660 -6.864 -8.709 1.00 94.06 107 TYR A CA 1
ATOM 756 C C . TYR A 1 107 ? 9.423 -5.910 -9.629 1.00 94.06 107 TYR A C 1
ATOM 758 O O . TYR A 1 107 ? 9.247 -5.928 -10.847 1.00 94.06 107 TYR A O 1
ATOM 766 N N . SER A 1 108 ? 10.319 -5.104 -9.051 1.00 91.81 108 SER A N 1
ATOM 767 C CA . SER A 1 108 ? 11.267 -4.264 -9.802 1.00 91.81 108 SER A CA 1
ATOM 768 C C . SER A 1 108 ? 10.549 -3.363 -10.827 1.00 91.81 108 SER A C 1
ATOM 770 O O . SER A 1 108 ? 9.644 -2.623 -10.446 1.00 91.81 108 SER A O 1
ATOM 772 N N . ALA A 1 109 ? 10.886 -3.437 -12.119 1.00 92.44 109 ALA A N 1
ATOM 773 C CA . ALA A 1 109 ? 10.237 -2.683 -13.197 1.00 92.44 109 ALA A CA 1
ATOM 774 C C . ALA A 1 109 ? 8.701 -2.813 -13.206 1.00 92.44 109 ALA A C 1
ATOM 776 O O . ALA A 1 109 ? 8.002 -1.850 -13.519 1.00 92.44 109 ALA A O 1
ATOM 777 N N . CYS A 1 110 ? 8.163 -3.974 -12.813 1.00 96.94 110 CYS A N 1
ATOM 778 C CA . CYS A 1 110 ? 6.720 -4.164 -12.692 1.00 96.94 110 CYS A CA 1
ATOM 779 C C . CYS A 1 110 ? 6.147 -3.299 -11.571 1.00 96.94 110 CYS A C 1
ATOM 781 O O . CYS A 1 110 ? 5.128 -2.646 -11.770 1.00 96.94 110 CYS A O 1
ATOM 783 N N . ALA A 1 111 ? 6.806 -3.267 -10.409 1.00 95.94 111 ALA A N 1
ATOM 784 C CA . ALA A 1 111 ? 6.370 -2.458 -9.274 1.00 95.94 111 ALA A CA 1
ATOM 785 C C . ALA A 1 111 ? 6.347 -0.965 -9.638 1.00 95.94 111 ALA A C 1
ATOM 787 O O . ALA A 1 111 ? 5.414 -0.256 -9.278 1.00 95.94 111 ALA A O 1
ATOM 788 N N . ILE A 1 112 ? 7.321 -0.505 -10.428 1.00 94.25 112 ILE A N 1
ATOM 789 C CA . ILE A 1 112 ? 7.338 0.857 -10.979 1.00 94.25 112 ILE A CA 1
ATOM 790 C C . ILE A 1 112 ? 6.142 1.084 -11.913 1.00 94.25 112 ILE A C 1
ATOM 792 O O . ILE A 1 112 ? 5.390 2.032 -11.706 1.00 94.25 112 ILE A O 1
ATOM 796 N N . ALA A 1 113 ? 5.905 0.193 -12.882 1.00 96.81 113 ALA A N 1
ATOM 797 C CA . ALA A 1 113 ? 4.744 0.271 -13.773 1.00 96.81 113 ALA A CA 1
ATOM 798 C C . ALA A 1 113 ? 3.410 0.285 -12.999 1.00 96.81 113 ALA A C 1
ATOM 800 O O . ALA A 1 113 ? 2.528 1.090 -13.294 1.00 96.81 113 ALA A O 1
ATOM 801 N N . PHE A 1 114 ? 3.282 -0.554 -11.966 1.00 97.94 114 PHE A N 1
ATOM 802 C CA . PHE A 1 114 ? 2.116 -0.616 -11.083 1.00 97.94 114 PHE A CA 1
ATOM 803 C C . PHE A 1 114 ? 1.805 0.741 -10.444 1.00 97.94 114 PHE A C 1
ATOM 805 O O . PHE A 1 114 ? 0.642 1.140 -10.395 1.00 97.94 114 PHE A O 1
ATOM 812 N N . MET A 1 115 ? 2.824 1.486 -10.013 1.00 95.88 115 MET A N 1
ATOM 813 C CA . MET A 1 115 ? 2.623 2.779 -9.355 1.00 95.88 115 MET A CA 1
ATOM 814 C C . MET A 1 115 ? 2.062 3.871 -10.277 1.00 95.88 115 MET A C 1
ATOM 816 O O . MET A 1 115 ? 1.521 4.852 -9.767 1.00 95.88 115 MET A O 1
ATOM 820 N N . GLY A 1 116 ? 2.133 3.696 -11.604 1.00 95.06 116 GLY A N 1
ATOM 821 C CA . GLY A 1 116 ? 1.590 4.642 -12.586 1.00 95.06 116 GLY A CA 1
ATOM 822 C C . GLY A 1 116 ? 0.062 4.614 -12.710 1.00 95.06 116 GLY A C 1
ATOM 823 O O . GLY A 1 116 ? -0.520 5.532 -13.291 1.00 95.06 116 GLY A O 1
ATOM 824 N N . GLY A 1 117 ? -0.596 3.588 -12.154 1.00 95.12 117 GLY A N 1
ATOM 825 C CA . GLY A 1 117 ? -2.055 3.478 -12.126 1.00 95.12 117 GLY A CA 1
ATOM 826 C C . GLY A 1 117 ? -2.691 4.680 -11.436 1.00 95.12 117 GLY A C 1
ATOM 827 O O . GLY A 1 117 ? -2.562 4.865 -10.224 1.00 95.12 117 GLY A O 1
ATOM 828 N N . SER A 1 118 ? -3.351 5.526 -12.217 1.00 93.06 118 SER A N 1
ATOM 829 C CA . SER A 1 118 ? -3.918 6.782 -11.739 1.00 93.06 118 SER A CA 1
ATOM 830 C C . SER A 1 118 ? -4.994 7.306 -12.677 1.00 93.06 118 SER A C 1
ATOM 832 O O . SER A 1 118 ? -5.089 6.924 -13.847 1.00 93.06 118 SER A O 1
ATOM 834 N N . GLU A 1 119 ? -5.796 8.213 -12.147 1.00 91.19 119 GLU A N 1
ATOM 835 C CA . GLU A 1 119 ? -6.735 9.033 -12.893 1.00 91.19 119 GLU A CA 1
ATOM 836 C C . GLU A 1 119 ? -6.428 10.514 -12.708 1.00 91.19 119 GLU A C 1
ATOM 838 O O . GLU A 1 119 ? -5.761 10.911 -11.751 1.00 91.19 119 GLU A O 1
ATOM 843 N N . TRP A 1 120 ? -6.926 11.326 -13.634 1.00 87.94 120 TRP A N 1
ATOM 844 C CA . TRP A 1 120 ? -6.836 12.776 -13.548 1.00 87.94 120 TRP A CA 1
ATOM 845 C C . TRP A 1 120 ? -8.218 13.390 -13.302 1.00 87.94 120 TRP A C 1
ATOM 847 O O . TRP A 1 120 ? -9.064 13.417 -14.198 1.00 87.94 120 TRP A O 1
ATOM 857 N N . GLU A 1 121 ? -8.422 13.938 -12.103 1.00 85.62 121 GLU A N 1
ATOM 858 C CA . GLU A 1 121 ? -9.629 14.663 -11.686 1.00 85.62 121 GLU A CA 1
ATOM 859 C C . GLU A 1 121 ? -9.250 16.048 -11.135 1.00 85.62 121 GLU A C 1
ATOM 861 O O . GLU A 1 121 ? -9.412 16.333 -9.953 1.00 85.62 121 GLU A O 1
ATOM 866 N N . GLN A 1 122 ? -8.666 16.913 -11.978 1.00 86.19 122 GLN A N 1
ATOM 867 C CA . GLN A 1 122 ? -8.024 18.198 -11.596 1.00 86.19 122 GLN A CA 1
ATOM 868 C C . GLN A 1 122 ? -6.763 18.050 -10.722 1.00 86.19 122 GLN A C 1
ATOM 870 O O . GLN A 1 122 ? -5.915 18.941 -10.712 1.00 86.19 122 GLN A O 1
ATOM 875 N N . ILE A 1 123 ? -6.635 16.914 -10.044 1.00 85.38 123 ILE A N 1
ATOM 876 C CA . ILE A 1 123 ? -5.457 16.382 -9.368 1.00 85.38 123 ILE A CA 1
ATOM 877 C C . ILE A 1 123 ? -5.254 14.926 -9.812 1.00 85.38 123 ILE A C 1
ATOM 879 O O . ILE A 1 123 ? -6.192 14.286 -10.296 1.00 85.38 123 ILE A O 1
ATOM 883 N N . TYR A 1 124 ? -4.042 14.389 -9.657 1.00 87.94 124 TYR A N 1
ATOM 884 C CA . TYR A 1 124 ? -3.825 12.955 -9.849 1.00 87.94 124 TYR A CA 1
ATOM 885 C C . TYR A 1 124 ? -4.367 12.194 -8.644 1.00 87.94 124 TYR A C 1
ATOM 887 O O . TYR A 1 124 ? -3.964 12.452 -7.511 1.00 87.94 124 TYR A O 1
ATOM 895 N N . LEU A 1 125 ? -5.248 11.232 -8.902 1.00 89.75 125 LEU A N 1
ATOM 896 C CA . LEU A 1 125 ? -5.739 10.302 -7.896 1.00 89.75 125 LEU A CA 1
ATOM 897 C C . LEU A 1 125 ? -5.210 8.909 -8.210 1.00 89.75 125 LEU A C 1
ATOM 899 O O . LEU A 1 125 ? -5.232 8.441 -9.351 1.00 89.75 125 LEU A O 1
ATOM 903 N N . SER A 1 126 ? -4.704 8.240 -7.184 1.00 92.62 126 SER A N 1
ATOM 904 C CA . SER A 1 126 ? -4.166 6.895 -7.323 1.00 92.62 126 SER A CA 1
ATOM 905 C C . SER A 1 126 ? -5.258 5.875 -7.653 1.00 92.62 126 SER A C 1
ATOM 907 O O . SER A 1 126 ? -6.336 5.859 -7.060 1.00 92.62 126 SER A O 1
ATOM 909 N N . ARG A 1 127 ? -4.976 4.995 -8.619 1.00 94.12 127 ARG A N 1
ATOM 910 C CA . ARG A 1 127 ? -5.851 3.890 -9.038 1.00 94.12 127 ARG A CA 1
ATOM 911 C C . ARG A 1 127 ? -5.045 2.597 -9.034 1.00 94.12 127 ARG A C 1
ATOM 913 O O . ARG A 1 127 ? -4.674 2.062 -10.076 1.00 94.12 127 ARG A O 1
ATOM 920 N N . ARG A 1 128 ? -4.732 2.132 -7.826 1.00 96.25 128 ARG A N 1
ATOM 921 C CA . ARG A 1 128 ? -3.805 1.025 -7.566 1.00 96.25 128 ARG A CA 1
ATOM 922 C C . ARG A 1 128 ? -4.455 0.036 -6.615 1.00 96.25 128 ARG A C 1
ATOM 924 O O . ARG A 1 128 ? -4.843 0.429 -5.519 1.00 96.25 128 ARG A O 1
ATOM 931 N N . LYS A 1 129 ? -4.556 -1.233 -7.009 1.00 97.81 129 LYS A N 1
ATOM 932 C CA . LYS A 1 129 ? -5.165 -2.292 -6.193 1.00 97.81 129 LYS A CA 1
ATOM 933 C C . LYS A 1 129 ? -4.196 -3.441 -5.961 1.00 97.81 129 LYS A C 1
ATOM 935 O O . LYS A 1 129 ? -3.667 -4.011 -6.915 1.00 97.81 129 LYS A O 1
ATOM 940 N N . LEU A 1 130 ? -4.002 -3.818 -4.702 1.00 98.44 130 LEU A N 1
ATOM 941 C CA . LEU A 1 130 ? -3.175 -4.956 -4.304 1.00 98.44 130 LEU A CA 1
ATOM 942 C C . LEU A 1 130 ? -4.019 -5.949 -3.512 1.00 98.44 130 LEU A C 1
ATOM 944 O O . LEU A 1 130 ? -4.529 -5.637 -2.439 1.00 98.44 130 LEU A O 1
ATOM 948 N N . HIS A 1 131 ? -4.167 -7.167 -4.028 1.00 97.81 131 HIS A N 1
ATOM 949 C CA . HIS A 1 131 ? -4.783 -8.237 -3.256 1.00 97.81 131 HIS A CA 1
ATOM 950 C C . HIS A 1 131 ? -3.897 -8.602 -2.062 1.00 97.81 131 HIS A C 1
ATOM 952 O O . HIS A 1 131 ? -2.687 -8.729 -2.224 1.00 97.81 131 HIS A O 1
ATOM 958 N N . VAL A 1 132 ? -4.478 -8.880 -0.891 1.00 96.62 132 VAL A N 1
ATOM 959 C CA . VAL A 1 132 ? -3.730 -9.290 0.327 1.00 96.62 132 VAL A CA 1
ATOM 960 C C . VAL A 1 132 ? -2.923 -10.591 0.171 1.00 96.62 132 VAL A C 1
ATOM 962 O O . VAL A 1 132 ? -2.080 -10.920 0.996 1.00 96.62 132 VAL A O 1
ATOM 965 N N . GLY A 1 133 ? -3.199 -11.348 -0.891 1.00 96.75 133 GLY A N 1
ATOM 966 C CA . GLY A 1 133 ? -2.458 -12.548 -1.305 1.00 96.75 133 GLY A CA 1
ATOM 967 C C . GLY A 1 133 ? -1.522 -12.327 -2.501 1.00 96.75 133 GLY A C 1
ATOM 968 O O . GLY A 1 133 ? -0.917 -13.281 -2.984 1.00 96.75 133 GLY A O 1
ATOM 969 N N . GLY A 1 134 ? -1.455 -11.104 -3.023 1.00 98.00 134 GLY A N 1
ATOM 970 C CA . GLY A 1 134 ? -0.506 -10.681 -4.047 1.00 98.00 134 GLY A CA 1
ATOM 971 C C . GLY A 1 134 ? 0.806 -10.206 -3.423 1.00 98.00 134 GLY A C 1
ATOM 972 O O . GLY A 1 134 ? 0.915 -10.044 -2.207 1.00 98.00 134 GLY A O 1
ATOM 973 N N . ARG A 1 135 ? 1.830 -10.000 -4.253 1.00 98.19 135 ARG A N 1
ATOM 974 C CA . ARG A 1 135 ? 3.156 -9.567 -3.790 1.00 98.19 135 ARG A CA 1
ATOM 975 C C . ARG A 1 135 ? 3.638 -8.380 -4.609 1.00 98.19 135 ARG A C 1
ATOM 977 O O . ARG A 1 135 ? 3.723 -8.470 -5.831 1.00 98.19 135 ARG A O 1
ATOM 984 N N . LEU A 1 136 ? 3.990 -7.297 -3.927 1.00 97.50 136 LEU A N 1
ATOM 985 C CA . LEU A 1 136 ? 4.550 -6.088 -4.520 1.00 97.50 136 LEU A CA 1
ATOM 986 C C . LEU A 1 136 ? 5.890 -5.786 -3.852 1.00 97.50 136 LEU A C 1
ATOM 988 O O . LEU A 1 136 ? 5.975 -5.723 -2.625 1.00 97.50 136 LEU A O 1
ATOM 992 N N . GLY A 1 137 ? 6.936 -5.611 -4.656 1.00 94.06 137 GLY A N 1
ATOM 993 C CA . GLY A 1 137 ? 8.269 -5.323 -4.138 1.00 94.06 137 GLY A CA 1
ATOM 994 C C . GLY A 1 137 ? 9.081 -4.449 -5.075 1.00 94.06 137 GLY A C 1
ATOM 995 O O . GLY A 1 137 ? 9.266 -4.766 -6.251 1.00 94.06 137 GLY A O 1
ATOM 996 N N . PHE A 1 138 ? 9.603 -3.358 -4.539 1.00 90.00 138 PHE A N 1
ATOM 997 C CA . PHE A 1 138 ? 10.457 -2.440 -5.272 1.00 90.00 138 PHE A CA 1
ATOM 998 C C . PHE A 1 138 ? 11.910 -2.862 -5.127 1.00 90.00 138 PHE A C 1
ATOM 1000 O O . PHE A 1 138 ? 12.371 -3.172 -4.031 1.00 90.00 138 PHE A O 1
ATOM 1007 N N . HIS A 1 139 ? 12.630 -2.827 -6.238 1.00 83.00 139 HIS A N 1
ATOM 1008 C CA . HIS A 1 139 ? 14.079 -2.938 -6.252 1.00 83.00 139 HIS A CA 1
ATOM 1009 C C . HIS A 1 139 ? 14.635 -1.537 -6.497 1.00 83.00 139 HIS A C 1
ATOM 1011 O O . HIS A 1 139 ? 14.091 -0.818 -7.342 1.00 83.00 139 HIS A O 1
ATOM 1017 N N . ALA A 1 140 ? 15.705 -1.135 -5.808 1.00 71.69 140 ALA A N 1
ATOM 1018 C CA . ALA A 1 140 ? 16.398 0.081 -6.227 1.00 71.69 140 ALA A CA 1
ATOM 1019 C C . ALA A 1 140 ? 16.942 -0.103 -7.660 1.00 71.69 140 ALA A C 1
ATOM 1021 O O . ALA A 1 140 ? 17.156 -1.243 -8.088 1.00 71.69 140 ALA A O 1
ATOM 1022 N N . PRO A 1 141 ? 17.190 0.977 -8.418 1.00 66.81 141 PRO A N 1
ATOM 1023 C CA . PRO A 1 141 ? 17.711 0.905 -9.783 1.00 66.81 141 PRO A CA 1
ATOM 1024 C C . PRO A 1 141 ? 19.204 0.517 -9.793 1.00 66.81 141 PRO A C 1
ATOM 1026 O O . PRO A 1 141 ? 20.065 1.256 -10.262 1.00 66.81 141 PRO A O 1
ATOM 1029 N N . TYR A 1 142 ? 19.529 -0.646 -9.229 1.00 65.38 142 TYR A N 1
ATOM 1030 C CA . TYR A 1 142 ? 20.867 -1.204 -9.226 1.00 65.38 142 TYR A CA 1
ATOM 1031 C C . TYR A 1 142 ? 21.168 -1.925 -10.521 1.00 65.38 142 TYR A C 1
ATOM 1033 O O . TYR A 1 142 ? 20.345 -2.633 -11.102 1.00 65.38 142 TYR A O 1
ATOM 1041 N N . LEU A 1 143 ? 22.437 -1.837 -10.881 1.00 58.59 143 LEU A N 1
ATOM 1042 C CA . LEU A 1 143 ? 23.028 -2.611 -11.949 1.00 58.59 143 LEU A CA 1
ATOM 1043 C C . LEU A 1 143 ? 23.282 -4.022 -11.417 1.00 58.59 143 LEU A C 1
ATOM 1045 O O . LEU A 1 143 ? 24.349 -4.311 -10.875 1.00 58.59 143 LEU A O 1
ATOM 1049 N N . ILE A 1 144 ? 22.292 -4.913 -11.516 1.00 53.94 144 ILE A N 1
ATOM 1050 C CA . ILE A 1 144 ? 22.514 -6.325 -11.187 1.00 53.94 144 ILE A CA 1
ATOM 1051 C C . ILE A 1 144 ? 23.215 -6.972 -12.373 1.00 53.94 144 ILE A C 1
ATOM 1053 O O . ILE A 1 144 ? 22.606 -7.542 -13.273 1.00 53.94 144 ILE A O 1
ATOM 1057 N N . ALA A 1 145 ? 24.536 -6.885 -12.348 1.00 52.78 145 ALA A N 1
ATOM 1058 C CA . ALA A 1 145 ? 25.399 -7.565 -13.286 1.00 52.78 145 ALA A CA 1
ATOM 1059 C C . ALA A 1 145 ? 26.237 -8.607 -12.562 1.00 52.78 145 ALA A C 1
ATOM 1061 O O . ALA A 1 145 ? 27.458 -8.505 -12.437 1.00 52.78 145 ALA A O 1
ATOM 1062 N N . LEU A 1 146 ? 25.560 -9.625 -12.045 1.00 49.47 146 LEU A N 1
ATOM 1063 C CA . LEU A 1 146 ? 26.244 -10.794 -11.524 1.00 49.47 146 LEU A CA 1
ATOM 1064 C C . LEU A 1 146 ? 26.903 -11.475 -12.735 1.00 49.47 146 LEU A C 1
ATOM 1066 O O . LEU A 1 146 ? 26.213 -12.065 -13.560 1.00 49.47 146 LEU A O 1
ATOM 1070 N N . SER A 1 147 ? 28.228 -11.315 -12.856 1.00 52.25 147 SER A N 1
ATOM 1071 C CA . SER A 1 147 ? 29.121 -12.026 -13.793 1.00 52.25 147 SER A CA 1
ATOM 1072 C C . SER A 1 147 ? 29.475 -11.368 -15.142 1.00 52.25 147 SER A C 1
ATOM 1074 O O . SER A 1 147 ? 30.046 -12.057 -15.987 1.00 52.25 147 SER A O 1
ATOM 1076 N N . LYS A 1 148 ? 29.239 -10.064 -15.364 1.00 61.28 148 LYS A N 1
ATOM 1077 C CA . LYS A 1 148 ? 29.756 -9.353 -16.559 1.00 61.28 148 LYS A CA 1
ATOM 1078 C C . LYS A 1 148 ? 30.974 -8.482 -16.240 1.00 61.28 148 LYS A C 1
ATOM 1080 O O . LYS A 1 148 ? 30.955 -7.701 -15.294 1.00 61.28 148 LYS A O 1
ATOM 1085 N N . THR A 1 149 ? 32.017 -8.583 -17.064 1.00 68.31 149 THR A N 1
ATOM 1086 C CA . THR A 1 149 ? 33.085 -7.576 -17.130 1.00 68.31 149 THR A CA 1
ATOM 1087 C C . THR A 1 149 ? 32.601 -6.431 -18.012 1.00 68.31 149 THR A C 1
ATOM 1089 O O . THR A 1 149 ? 32.196 -6.670 -19.147 1.00 68.31 149 THR A O 1
ATOM 1092 N N . TYR A 1 150 ? 32.627 -5.210 -17.489 1.00 69.31 150 TYR A N 1
ATOM 1093 C CA . TYR A 1 150 ? 32.240 -4.004 -18.220 1.00 69.31 150 TYR A CA 1
ATOM 1094 C C . TYR A 1 150 ? 33.481 -3.311 -18.769 1.00 69.31 150 TYR A C 1
ATOM 1096 O O . TYR A 1 150 ? 34.493 -3.219 -18.068 1.00 69.31 150 TYR A O 1
ATOM 1104 N N . SER A 1 151 ? 33.413 -2.802 -20.001 1.00 81.62 151 SER A N 1
ATOM 1105 C CA . SER A 1 151 ? 34.374 -1.790 -20.440 1.00 81.62 151 SER A CA 1
ATOM 1106 C C . SER A 1 151 ? 34.083 -0.453 -19.739 1.00 81.62 151 SER A C 1
ATOM 1108 O O . SER A 1 151 ? 32.995 -0.251 -19.198 1.00 81.62 151 SER A O 1
ATOM 1110 N N . GLY A 1 152 ? 35.049 0.474 -19.737 1.00 82.12 152 GLY A N 1
ATOM 1111 C CA . GLY A 1 152 ? 34.840 1.827 -19.199 1.00 82.12 152 GLY A CA 1
ATOM 1112 C C . GLY A 1 152 ? 33.611 2.530 -19.803 1.00 82.12 152 GLY A C 1
ATOM 1113 O O . GLY A 1 152 ? 32.754 2.968 -19.037 1.00 82.12 152 GLY A O 1
ATOM 1114 N N . PRO A 1 153 ? 33.467 2.560 -21.143 1.00 84.50 153 PRO A N 1
ATOM 1115 C CA . PRO A 1 153 ? 32.277 3.103 -21.799 1.00 84.50 153 PRO A CA 1
ATOM 1116 C C . PRO A 1 153 ? 30.969 2.402 -21.413 1.00 84.50 153 PRO A C 1
ATOM 1118 O O . PRO A 1 153 ? 29.962 3.076 -21.211 1.00 84.50 153 PRO A O 1
ATOM 1121 N N . ASP A 1 154 ? 30.969 1.071 -21.260 1.00 79.81 154 ASP A N 1
ATOM 1122 C CA . ASP A 1 154 ? 29.756 0.347 -20.850 1.00 79.81 154 ASP A CA 1
ATOM 1123 C C . ASP A 1 154 ? 29.337 0.738 -19.430 1.00 79.81 154 ASP A C 1
ATOM 1125 O O . ASP A 1 154 ? 28.151 0.910 -19.151 1.00 79.81 154 ASP A O 1
ATOM 1129 N N . LEU A 1 155 ? 30.304 0.901 -18.523 1.00 80.81 155 LEU A N 1
ATOM 1130 C CA . LEU A 1 155 ? 30.033 1.321 -17.152 1.00 80.81 155 LEU A CA 1
ATOM 1131 C C . LEU A 1 155 ? 29.484 2.755 -17.100 1.00 80.81 155 LEU A C 1
ATOM 1133 O O . LEU A 1 155 ? 28.530 3.011 -16.370 1.00 80.81 155 LEU A O 1
ATOM 1137 N N . GLU A 1 156 ? 30.052 3.670 -17.889 1.00 82.69 156 GLU A N 1
ATOM 1138 C CA . GLU A 1 156 ? 29.591 5.060 -17.993 1.00 82.69 156 GLU A CA 1
ATOM 1139 C C . GLU A 1 156 ? 28.160 5.153 -18.542 1.00 82.69 156 GLU A C 1
ATOM 1141 O O . GLU A 1 156 ? 27.316 5.845 -17.963 1.00 82.69 156 GLU A O 1
ATOM 1146 N N . ALA A 1 157 ? 27.864 4.415 -19.615 1.00 80.62 157 ALA A N 1
ATOM 1147 C CA . ALA A 1 157 ? 26.521 4.335 -20.181 1.00 80.62 157 ALA A CA 1
ATOM 1148 C C . ALA A 1 157 ? 25.517 3.801 -19.150 1.00 80.62 157 ALA A C 1
ATOM 1150 O O . ALA A 1 157 ? 24.488 4.425 -18.896 1.00 80.62 157 ALA A O 1
ATOM 1151 N N . THR A 1 158 ? 25.863 2.703 -18.477 1.00 77.31 158 THR A N 1
ATOM 1152 C CA . THR A 1 158 ? 24.965 2.067 -17.508 1.00 77.31 158 THR A CA 1
ATOM 1153 C C . THR A 1 158 ? 24.738 2.952 -16.267 1.00 77.31 158 THR A C 1
ATOM 1155 O O . THR A 1 158 ? 23.630 3.039 -15.737 1.00 77.31 158 THR A O 1
ATOM 1158 N N . TYR A 1 159 ? 25.769 3.665 -15.803 1.00 82.31 159 TYR A N 1
ATOM 1159 C CA . TYR A 1 159 ? 25.631 4.641 -14.718 1.00 82.31 159 TYR A CA 1
ATOM 1160 C C . TYR A 1 159 ? 24.724 5.816 -15.116 1.00 82.31 159 TYR A C 1
ATOM 1162 O O . TYR A 1 159 ? 23.886 6.259 -14.328 1.00 82.31 159 TYR A O 1
ATOM 1170 N N . THR A 1 160 ? 24.846 6.281 -16.362 1.00 83.44 160 THR A N 1
ATOM 1171 C CA . THR A 1 160 ? 24.003 7.346 -16.919 1.00 83.44 160 THR A CA 1
ATOM 1172 C C . THR A 1 160 ? 22.535 6.920 -16.979 1.00 83.44 160 THR A C 1
ATOM 1174 O O . THR A 1 160 ? 21.667 7.693 -16.576 1.00 83.44 160 THR A O 1
ATOM 1177 N N . GLU A 1 161 ? 22.245 5.683 -17.392 1.00 81.56 161 GLU A N 1
ATOM 1178 C CA . GLU A 1 161 ? 20.886 5.121 -17.372 1.00 81.56 161 GLU A CA 1
ATOM 1179 C C . GLU A 1 161 ? 20.298 5.091 -15.955 1.00 81.56 161 GLU A C 1
ATOM 1181 O O . GLU A 1 161 ? 19.150 5.491 -15.754 1.00 81.56 161 GLU A O 1
ATOM 1186 N N . GLY A 1 162 ? 21.092 4.694 -14.955 1.00 82.62 162 GLY A N 1
ATOM 1187 C CA . GLY A 1 162 ? 20.670 4.707 -13.552 1.00 82.62 162 GLY A CA 1
ATOM 1188 C C . GLY A 1 162 ? 20.308 6.111 -13.055 1.00 82.62 162 GLY A C 1
ATOM 1189 O O . GLY A 1 162 ? 19.255 6.304 -12.445 1.00 82.62 162 GLY A O 1
ATOM 1190 N N . LEU A 1 163 ? 21.126 7.123 -13.365 1.00 85.12 163 LEU A N 1
ATOM 1191 C CA . LEU A 1 163 ? 20.819 8.516 -13.015 1.00 85.12 163 LEU A CA 1
ATOM 1192 C C . LEU A 1 163 ? 19.573 9.039 -13.739 1.00 85.12 163 LEU A C 1
ATOM 1194 O O . LEU A 1 163 ? 18.753 9.732 -13.135 1.00 85.12 163 LEU A O 1
ATOM 1198 N N . GLN A 1 164 ? 19.402 8.692 -15.015 1.00 85.94 164 GLN A N 1
ATOM 1199 C CA . GLN A 1 164 ? 18.207 9.049 -15.779 1.00 85.94 164 GLN A CA 1
ATOM 1200 C C . GLN A 1 164 ? 16.949 8.402 -15.197 1.00 85.94 164 GLN A C 1
ATOM 1202 O O . GLN A 1 164 ? 15.916 9.065 -15.103 1.00 85.94 164 GLN A O 1
ATOM 1207 N N . ALA A 1 165 ? 17.031 7.143 -14.768 1.00 86.31 165 ALA A N 1
ATOM 1208 C CA . ALA A 1 165 ? 15.941 6.444 -14.102 1.00 86.31 165 ALA A CA 1
ATOM 1209 C C . ALA A 1 165 ? 15.508 7.168 -12.818 1.00 86.31 165 ALA A C 1
ATOM 1211 O O . ALA A 1 165 ? 14.322 7.447 -12.640 1.00 86.31 165 ALA A O 1
ATOM 1212 N N . VAL A 1 166 ? 16.462 7.546 -11.959 1.00 87.19 166 VAL A N 1
ATOM 1213 C CA . VAL A 1 166 ? 16.175 8.312 -10.734 1.00 87.19 166 VAL A CA 1
ATOM 1214 C C . VAL A 1 166 ? 15.555 9.670 -11.063 1.00 87.19 166 VAL A C 1
ATOM 1216 O O . VAL A 1 166 ? 14.509 10.013 -10.514 1.00 87.19 166 VAL A O 1
ATOM 1219 N N . ALA A 1 167 ? 16.141 10.422 -11.997 1.00 89.25 167 ALA A N 1
ATOM 1220 C CA . ALA A 1 167 ? 15.634 11.736 -12.386 1.00 89.25 167 ALA A CA 1
ATOM 1221 C C . ALA A 1 167 ? 14.201 11.670 -12.942 1.00 89.25 167 ALA A C 1
ATOM 1223 O O . ALA A 1 167 ? 13.360 12.496 -12.585 1.00 89.25 167 ALA A O 1
ATOM 1224 N N . ARG A 1 168 ? 13.899 10.671 -13.780 1.00 90.31 168 ARG A N 1
ATOM 1225 C CA . ARG A 1 168 ? 12.553 10.442 -14.325 1.00 90.31 168 ARG A CA 1
ATOM 1226 C C . ARG A 1 168 ? 11.552 10.051 -13.238 1.00 90.31 168 ARG A C 1
ATOM 1228 O O . ARG A 1 168 ? 10.455 10.595 -13.229 1.00 90.31 168 ARG A O 1
ATOM 1235 N N . MET A 1 169 ? 11.931 9.197 -12.284 1.00 88.12 169 MET A N 1
ATOM 1236 C CA . MET A 1 169 ? 11.068 8.873 -11.139 1.00 88.12 169 MET A CA 1
ATOM 1237 C C . MET A 1 169 ? 10.750 10.106 -10.283 1.00 88.12 169 MET A C 1
ATOM 1239 O O . MET A 1 169 ? 9.594 10.318 -9.922 1.00 88.12 169 MET A O 1
ATOM 1243 N N . MET A 1 170 ? 11.755 10.937 -9.981 1.00 87.31 170 MET A N 1
ATOM 1244 C CA . MET A 1 170 ? 11.554 12.178 -9.221 1.00 87.31 170 MET A CA 1
ATOM 1245 C C . MET A 1 170 ? 10.667 13.164 -9.985 1.00 87.31 170 MET A C 1
ATOM 1247 O O . MET A 1 170 ? 9.772 13.767 -9.397 1.00 87.31 170 MET A O 1
ATOM 1251 N N . LYS A 1 171 ? 10.881 13.296 -11.300 1.00 89.94 171 LYS A N 1
ATOM 1252 C CA . LYS A 1 171 ? 10.051 14.130 -12.171 1.00 89.94 171 LYS A CA 1
ATOM 1253 C C . LYS A 1 171 ? 8.597 13.652 -12.187 1.00 89.94 171 LYS A C 1
ATOM 1255 O O . LYS A 1 171 ? 7.710 14.470 -11.977 1.00 89.94 171 LYS A O 1
ATOM 1260 N N . LEU A 1 172 ? 8.362 12.353 -12.377 1.00 89.38 172 LEU A N 1
ATOM 1261 C CA . LEU A 1 172 ? 7.017 11.775 -12.381 1.00 89.38 172 LEU A CA 1
ATOM 1262 C C . LEU A 1 172 ? 6.306 12.008 -11.040 1.00 89.38 172 LEU A C 1
ATOM 1264 O O . LEU A 1 172 ? 5.150 12.421 -11.018 1.00 89.38 172 LEU A O 1
ATOM 1268 N N . GLY A 1 173 ? 7.009 11.817 -9.919 1.00 88.12 173 GLY A N 1
ATOM 1269 C CA . GLY A 1 173 ? 6.483 12.143 -8.592 1.00 88.12 173 GLY A CA 1
ATOM 1270 C C . GLY A 1 173 ? 6.119 13.624 -8.445 1.00 88.12 173 GLY A C 1
ATOM 1271 O O . GLY A 1 173 ? 5.026 13.939 -7.984 1.00 88.12 173 GLY A O 1
ATOM 1272 N N . ALA A 1 174 ? 6.992 14.531 -8.891 1.00 87.00 174 ALA A N 1
ATOM 1273 C CA . ALA A 1 174 ? 6.745 15.972 -8.839 1.00 87.00 174 ALA A CA 1
ATOM 1274 C C . ALA A 1 174 ? 5.556 16.407 -9.716 1.00 87.00 174 ALA A C 1
ATOM 1276 O O . ALA A 1 174 ? 4.773 17.259 -9.303 1.00 87.00 174 ALA A O 1
ATOM 1277 N N . GLU A 1 175 ? 5.402 15.818 -10.905 1.00 87.81 175 GLU A N 1
ATOM 1278 C CA . GLU A 1 175 ? 4.290 16.099 -11.821 1.00 87.81 175 GLU A CA 1
ATOM 1279 C C . GLU A 1 175 ? 2.956 15.562 -11.296 1.00 87.81 175 GLU A C 1
ATOM 1281 O O . GLU A 1 175 ? 1.927 16.219 -11.455 1.00 87.81 175 GLU A O 1
ATOM 1286 N N . MET A 1 176 ? 2.970 14.396 -10.644 1.00 85.31 176 MET A N 1
ATOM 1287 C CA . MET A 1 176 ? 1.759 13.798 -10.089 1.00 85.31 176 MET A CA 1
ATOM 1288 C C . MET A 1 176 ? 1.333 14.398 -8.732 1.00 85.31 176 MET A C 1
ATOM 1290 O O . MET A 1 176 ? 0.206 14.183 -8.294 1.00 85.31 176 MET A O 1
ATOM 1294 N N . GLY A 1 177 ? 2.187 15.194 -8.080 1.00 78.56 177 GLY A N 1
ATOM 1295 C CA . GLY A 1 177 ? 1.867 15.901 -6.837 1.00 78.56 177 GLY A CA 1
ATOM 1296 C C . GLY A 1 177 ? 1.986 15.043 -5.570 1.00 78.56 177 GLY A C 1
ATOM 1297 O O . GLY A 1 177 ? 2.561 13.956 -5.588 1.00 78.56 177 GLY A O 1
ATOM 1298 N N . ALA A 1 178 ? 1.458 15.560 -4.452 1.00 64.38 178 ALA A N 1
ATOM 1299 C CA . ALA A 1 178 ? 1.682 15.027 -3.099 1.00 64.38 178 ALA A CA 1
ATOM 1300 C C . ALA A 1 178 ? 1.339 13.530 -2.933 1.00 64.38 178 ALA A C 1
ATOM 1302 O O . ALA A 1 178 ? 2.032 12.835 -2.193 1.00 64.38 178 ALA A O 1
ATOM 1303 N N . ASP A 1 179 ? 0.342 13.036 -3.674 1.00 61.44 179 ASP A N 1
ATOM 1304 C CA . ASP A 1 179 ? -0.157 11.651 -3.606 1.00 61.44 179 ASP A CA 1
ATOM 1305 C C . ASP A 1 179 ? 0.172 10.821 -4.864 1.00 61.44 179 ASP A C 1
ATOM 1307 O O . ASP A 1 179 ? -0.339 9.716 -5.066 1.00 61.44 179 ASP A O 1
ATOM 1311 N N . GLY A 1 180 ? 1.012 11.373 -5.740 1.00 64.12 180 GLY A N 1
ATOM 1312 C CA . GLY A 1 180 ? 1.124 10.978 -7.133 1.00 64.12 180 GLY A CA 1
ATOM 1313 C C . GLY A 1 180 ? 1.690 9.580 -7.387 1.00 64.12 180 GLY A C 1
ATOM 1314 O O . GLY A 1 180 ? 0.956 8.612 -7.594 1.00 64.12 180 GLY A O 1
ATOM 1315 N N . PHE A 1 181 ? 3.019 9.473 -7.428 1.00 83.50 181 PHE A N 1
ATOM 1316 C CA . PHE A 1 181 ? 3.712 8.245 -7.828 1.00 83.50 181 PHE A CA 1
ATOM 1317 C C . PHE A 1 181 ? 4.259 7.468 -6.626 1.00 83.50 181 PHE A C 1
ATOM 1319 O O . PHE A 1 181 ? 3.581 6.604 -6.084 1.00 83.50 181 PHE A O 1
ATOM 1326 N N . ILE A 1 182 ? 5.476 7.786 -6.189 1.00 86.75 182 ILE A N 1
ATOM 1327 C CA . ILE A 1 182 ? 6.117 7.226 -4.999 1.00 86.75 182 ILE A CA 1
ATOM 1328 C C . ILE A 1 182 ? 6.496 8.423 -4.120 1.00 86.75 182 ILE A C 1
ATOM 1330 O O . ILE A 1 182 ? 7.232 9.289 -4.604 1.00 86.75 182 ILE A O 1
ATOM 1334 N N . PRO A 1 183 ? 6.026 8.503 -2.862 1.00 86.12 183 PRO A N 1
ATOM 1335 C CA . PRO A 1 183 ? 6.388 9.596 -1.967 1.00 86.12 183 PRO A CA 1
ATOM 1336 C C . PRO A 1 183 ? 7.904 9.696 -1.791 1.00 86.12 183 PRO A C 1
ATOM 1338 O O . PRO A 1 183 ? 8.589 8.675 -1.697 1.00 86.12 183 PRO A O 1
ATOM 1341 N N . GLU A 1 184 ? 8.427 10.918 -1.662 1.00 84.44 184 GLU A N 1
ATOM 1342 C CA . GLU A 1 184 ? 9.868 11.178 -1.513 1.00 84.44 184 GLU A CA 1
ATOM 1343 C C . GLU A 1 184 ? 10.495 10.338 -0.389 1.00 84.44 184 GLU A C 1
ATOM 1345 O O . GLU A 1 184 ? 11.530 9.703 -0.580 1.00 84.44 184 GLU A O 1
ATOM 1350 N N . ARG A 1 185 ? 9.811 10.234 0.758 1.00 84.12 185 ARG A N 1
ATOM 1351 C CA . ARG A 1 185 ? 10.251 9.405 1.892 1.00 84.12 185 ARG A CA 1
ATOM 1352 C C . ARG A 1 185 ? 10.435 7.927 1.534 1.00 84.12 185 ARG A C 1
ATOM 1354 O O . ARG A 1 185 ? 11.395 7.312 1.994 1.00 84.12 185 ARG A O 1
ATOM 1361 N N . VAL A 1 186 ? 9.552 7.358 0.707 1.00 86.19 186 VAL A N 1
ATOM 1362 C CA . VAL A 1 186 ? 9.677 5.969 0.244 1.00 86.19 186 VAL A CA 1
ATOM 1363 C C . VAL A 1 186 ? 10.806 5.881 -0.764 1.00 86.19 186 VAL A C 1
ATOM 1365 O O . VAL A 1 186 ? 11.624 4.978 -0.659 1.00 86.19 186 VAL A O 1
ATOM 1368 N N . MET A 1 187 ? 10.908 6.841 -1.687 1.00 85.62 187 MET A N 1
ATOM 1369 C CA . MET A 1 187 ? 11.995 6.888 -2.664 1.00 85.62 187 MET A CA 1
ATOM 1370 C C . MET A 1 187 ? 13.368 6.848 -1.981 1.00 85.62 187 MET A C 1
ATOM 1372 O O . MET A 1 187 ? 14.239 6.093 -2.402 1.00 85.62 187 MET A O 1
ATOM 1376 N N . LEU A 1 188 ? 13.548 7.584 -0.881 1.00 84.00 188 LEU A N 1
ATOM 1377 C CA . LEU A 1 188 ? 14.778 7.535 -0.086 1.00 84.00 188 LEU A CA 1
ATOM 1378 C C . LEU A 1 188 ? 15.040 6.138 0.498 1.00 84.00 188 LEU A C 1
ATOM 1380 O O . LEU A 1 188 ? 16.171 5.660 0.424 1.00 84.00 188 LEU A O 1
ATOM 1384 N N . LYS A 1 189 ? 14.011 5.452 1.022 1.00 84.88 189 LYS A N 1
ATOM 1385 C CA . LYS A 1 189 ? 14.129 4.055 1.486 1.00 84.88 189 LYS A CA 1
ATOM 1386 C C . LYS A 1 189 ? 14.509 3.114 0.337 1.00 84.88 189 LYS A C 1
ATOM 1388 O O . LYS A 1 189 ? 15.375 2.264 0.518 1.00 84.88 189 LYS A O 1
ATOM 1393 N N . LEU A 1 190 ? 13.905 3.288 -0.843 1.00 83.62 190 LEU A N 1
ATOM 1394 C CA . LEU A 1 190 ? 14.213 2.497 -2.038 1.00 83.62 190 LEU A CA 1
ATOM 1395 C C . LEU A 1 190 ? 15.669 2.669 -2.461 1.00 83.62 190 LEU A C 1
ATOM 1397 O O . LEU A 1 190 ? 16.352 1.678 -2.676 1.00 83.62 190 LEU A O 1
ATOM 1401 N N . LEU A 1 191 ? 16.146 3.912 -2.554 1.00 83.44 191 LEU A N 1
ATOM 1402 C CA . LEU A 1 191 ? 17.511 4.233 -2.978 1.00 83.44 191 LEU A CA 1
ATOM 1403 C C . LEU A 1 191 ? 18.577 3.819 -1.950 1.00 83.44 191 LEU A C 1
ATOM 1405 O O . LEU A 1 191 ? 19.736 3.649 -2.322 1.00 83.44 191 LEU A O 1
ATOM 1409 N N . ALA A 1 192 ? 18.197 3.675 -0.677 1.00 83.69 192 ALA A N 1
ATOM 1410 C CA . ALA A 1 192 ? 19.078 3.224 0.398 1.00 83.69 192 ALA A CA 1
ATOM 1411 C C . ALA A 1 192 ? 19.132 1.692 0.565 1.00 83.69 192 ALA A C 1
ATOM 1413 O O . ALA A 1 192 ? 20.079 1.192 1.175 1.00 83.69 192 ALA A O 1
ATOM 1414 N N . ALA A 1 193 ? 18.132 0.954 0.068 1.00 80.00 193 ALA A N 1
ATOM 1415 C CA . ALA A 1 193 ? 18.106 -0.512 0.094 1.00 80.00 193 ALA A CA 1
ATOM 1416 C C . ALA A 1 193 ? 19.289 -1.077 -0.701 1.00 80.00 193 ALA A C 1
ATOM 1418 O O . ALA A 1 193 ? 19.676 -0.463 -1.676 1.00 80.00 193 ALA A O 1
ATOM 1419 N N . GLY A 1 194 ? 19.877 -2.218 -0.334 1.00 76.38 194 GLY A N 1
ATOM 1420 C CA . GLY A 1 194 ? 21.007 -2.792 -1.069 1.00 76.38 194 GLY A CA 1
ATOM 1421 C C . GLY A 1 194 ? 20.629 -3.441 -2.415 1.00 76.38 194 GLY A C 1
ATOM 1422 O O . GLY A 1 194 ? 19.456 -3.650 -2.720 1.00 76.38 194 GLY A O 1
ATOM 1423 N N . PRO A 1 195 ? 21.620 -3.870 -3.225 1.00 69.62 195 PRO A N 1
ATOM 1424 C CA . PRO A 1 195 ? 21.416 -4.429 -4.571 1.00 69.62 195 PRO A CA 1
ATOM 1425 C C . PRO A 1 195 ? 20.715 -5.789 -4.635 1.00 69.62 195 PRO A C 1
ATOM 1427 O O . PRO A 1 195 ? 20.538 -6.328 -5.725 1.00 69.62 195 PRO A O 1
ATOM 1430 N N . ARG A 1 196 ? 20.384 -6.384 -3.488 1.00 74.00 196 ARG A N 1
ATOM 1431 C CA . ARG A 1 196 ? 19.602 -7.624 -3.385 1.00 74.00 196 ARG A CA 1
ATOM 1432 C C . ARG A 1 196 ? 18.368 -7.453 -2.506 1.00 74.00 196 ARG A C 1
ATOM 1434 O O . ARG A 1 196 ? 17.654 -8.428 -2.280 1.00 74.00 196 ARG A O 1
ATOM 1441 N N . ASP A 1 197 ? 18.145 -6.245 -2.007 1.00 83.19 197 ASP A N 1
ATOM 1442 C CA . ASP A 1 197 ? 17.074 -5.964 -1.073 1.00 83.19 197 ASP A CA 1
ATOM 1443 C C . ASP A 1 197 ? 15.852 -5.491 -1.856 1.00 83.19 197 ASP A C 1
ATOM 1445 O O . ASP A 1 197 ? 15.944 -4.697 -2.795 1.00 83.19 197 ASP A O 1
ATOM 1449 N N . LEU A 1 198 ? 14.691 -6.004 -1.462 1.00 84.81 198 LEU A N 1
ATOM 1450 C CA . LEU A 1 198 ? 13.410 -5.529 -1.954 1.00 84.81 198 LEU A CA 1
ATOM 1451 C C . LEU A 1 198 ? 12.734 -4.743 -0.843 1.00 84.81 198 LEU A C 1
ATOM 1453 O O . LEU A 1 198 ? 12.535 -5.258 0.258 1.00 84.81 198 LEU A O 1
ATOM 1457 N N . TYR A 1 199 ? 12.305 -3.526 -1.155 1.00 90.50 199 TYR A N 1
ATOM 1458 C CA . TYR A 1 199 ? 11.315 -2.855 -0.331 1.00 90.50 199 TYR A CA 1
ATOM 1459 C C . TYR A 1 199 ? 9.952 -3.470 -0.645 1.00 90.50 199 TYR A C 1
ATOM 1461 O O . TYR A 1 199 ? 9.315 -3.164 -1.657 1.00 90.50 199 TYR A O 1
ATOM 1469 N N . MET A 1 200 ? 9.551 -4.412 0.200 1.00 93.38 200 MET A N 1
ATOM 1470 C CA . MET A 1 200 ? 8.276 -5.107 0.093 1.00 93.38 200 MET A CA 1
ATOM 1471 C C . MET A 1 200 ? 7.143 -4.236 0.634 1.00 93.38 200 MET A C 1
ATOM 1473 O O . MET A 1 200 ? 7.272 -3.635 1.704 1.00 93.38 200 MET A O 1
ATOM 1477 N N . VAL A 1 201 ? 6.024 -4.216 -0.093 1.00 95.00 201 VAL A N 1
ATOM 1478 C CA . VAL A 1 201 ? 4.740 -3.696 0.392 1.00 95.00 201 VAL A CA 1
ATOM 1479 C C . VAL A 1 201 ? 3.959 -4.879 0.948 1.00 95.00 201 VAL A C 1
ATOM 1481 O O . VAL A 1 201 ? 3.215 -5.551 0.237 1.00 95.00 201 VAL A O 1
ATOM 1484 N N . ASP A 1 202 ? 4.224 -5.189 2.209 1.00 93.19 202 ASP A N 1
ATOM 1485 C CA . ASP A 1 202 ? 3.787 -6.404 2.900 1.00 93.19 202 ASP A CA 1
ATOM 1486 C C . ASP A 1 202 ? 2.863 -6.126 4.095 1.00 93.19 202 ASP A C 1
ATOM 1488 O O . ASP A 1 202 ? 2.525 -7.037 4.849 1.00 93.19 202 ASP A O 1
ATOM 1492 N N . ASP A 1 203 ? 2.408 -4.881 4.241 1.00 94.69 203 ASP A N 1
ATOM 1493 C CA . ASP A 1 203 ? 1.474 -4.468 5.280 1.00 94.69 203 ASP A CA 1
ATOM 1494 C C . ASP A 1 203 ? 0.617 -3.257 4.865 1.00 94.69 203 ASP A C 1
ATOM 1496 O O . ASP A 1 203 ? 0.895 -2.556 3.886 1.00 94.69 203 ASP A O 1
ATOM 1500 N N . VAL A 1 204 ? -0.437 -3.007 5.647 1.00 96.12 204 VAL A N 1
ATOM 1501 C CA . VAL A 1 204 ? -1.428 -1.950 5.390 1.00 96.12 204 VAL A CA 1
ATOM 1502 C C . VAL A 1 204 ? -0.856 -0.536 5.505 1.00 96.12 204 VAL A C 1
ATOM 1504 O O . VAL A 1 204 ? -1.304 0.360 4.795 1.00 96.12 204 VAL A O 1
ATOM 1507 N N . ILE A 1 205 ? 0.152 -0.309 6.352 1.00 95.06 205 ILE A N 1
ATOM 1508 C CA . ILE A 1 205 ? 0.724 1.031 6.541 1.00 95.06 205 ILE A CA 1
ATOM 1509 C C . ILE A 1 205 ? 1.519 1.427 5.296 1.00 95.06 205 ILE A C 1
ATOM 1511 O O . ILE A 1 205 ? 1.337 2.531 4.789 1.00 95.06 205 ILE A O 1
ATOM 1515 N N . LYS A 1 206 ? 2.339 0.515 4.759 1.00 94.50 206 LYS A N 1
ATOM 1516 C CA . LYS A 1 206 ? 3.084 0.733 3.511 1.00 94.50 206 LYS A CA 1
ATOM 1517 C C . LYS A 1 206 ? 2.146 0.874 2.312 1.00 94.50 206 LYS A C 1
ATOM 1519 O O . LYS A 1 206 ? 2.374 1.726 1.459 1.00 94.50 206 LYS A O 1
ATOM 1524 N N . ALA A 1 207 ? 1.075 0.076 2.256 1.00 95.69 207 ALA A N 1
ATOM 1525 C CA . ALA A 1 207 ? 0.062 0.199 1.207 1.00 95.69 207 ALA A CA 1
ATOM 1526 C C . ALA A 1 207 ? -0.618 1.581 1.233 1.00 95.69 207 ALA A C 1
ATOM 1528 O O . ALA A 1 207 ? -0.687 2.245 0.200 1.00 95.69 207 ALA A O 1
ATOM 1529 N N . ARG A 1 208 ? -1.035 2.061 2.414 1.00 92.88 208 ARG A N 1
ATOM 1530 C CA . ARG A 1 208 ? -1.624 3.401 2.594 1.00 92.88 208 ARG A CA 1
ATOM 1531 C C . ARG A 1 208 ? -0.639 4.522 2.271 1.00 92.88 208 ARG A C 1
ATOM 1533 O O . ARG A 1 208 ? -1.006 5.459 1.572 1.00 92.88 208 ARG A O 1
ATOM 1540 N N . GLU A 1 209 ? 0.612 4.404 2.719 1.00 91.12 209 GLU A N 1
ATOM 1541 C CA . GLU A 1 209 ? 1.702 5.336 2.385 1.00 91.12 209 GLU A CA 1
ATOM 1542 C C . GLU A 1 209 ? 1.887 5.483 0.871 1.00 91.12 209 GLU A C 1
ATOM 1544 O O . GLU A 1 209 ? 2.207 6.568 0.395 1.00 91.12 209 GLU A O 1
ATOM 1549 N N . LEU A 1 210 ? 1.647 4.411 0.119 1.00 92.62 210 LEU A N 1
ATOM 1550 C CA . LEU A 1 210 ? 1.743 4.377 -1.334 1.00 92.62 210 LEU A CA 1
ATOM 1551 C C . LEU A 1 210 ? 0.400 4.601 -2.040 1.00 92.62 210 LEU A C 1
ATOM 1553 O O . LEU A 1 210 ? 0.334 4.412 -3.249 1.00 92.62 210 LEU A O 1
ATOM 1557 N N . GLY A 1 211 ? -0.677 4.977 -1.342 1.00 93.44 211 GLY A N 1
ATOM 1558 C CA . GLY A 1 211 ? -2.008 5.137 -1.941 1.00 93.44 211 GLY A CA 1
ATOM 1559 C C . GLY A 1 211 ? -2.439 3.893 -2.727 1.00 93.44 211 GLY A C 1
ATOM 1560 O O . GLY A 1 211 ? -2.758 3.978 -3.913 1.00 93.44 211 GLY A O 1
ATOM 1561 N N . ILE A 1 212 ? -2.321 2.723 -2.103 1.00 96.38 212 ILE A N 1
ATOM 1562 C CA . ILE A 1 212 ? -2.714 1.433 -2.667 1.00 96.38 212 ILE A CA 1
ATOM 1563 C C . ILE A 1 212 ? -3.948 0.946 -1.915 1.00 96.38 212 ILE A C 1
ATOM 1565 O O . ILE A 1 212 ? -3.915 0.773 -0.699 1.00 96.38 212 ILE A O 1
ATOM 1569 N N . GLU A 1 213 ? -5.021 0.680 -2.652 1.00 96.50 213 GLU A N 1
ATOM 1570 C CA . GLU A 1 213 ? -6.212 0.019 -2.127 1.00 96.50 213 GLU A CA 1
ATOM 1571 C C . GLU A 1 213 ? -5.920 -1.475 -1.932 1.00 96.50 213 GLU A C 1
ATOM 1573 O O . GLU A 1 213 ? -5.537 -2.176 -2.878 1.00 96.50 213 GLU A O 1
ATOM 1578 N N . LEU A 1 214 ? -6.120 -1.982 -0.714 1.00 97.75 214 LEU A N 1
ATOM 1579 C CA . LEU A 1 214 ? -6.049 -3.414 -0.449 1.00 97.75 214 LEU A CA 1
ATOM 1580 C C . LEU A 1 214 ? -7.375 -4.093 -0.805 1.00 97.75 214 LEU A C 1
ATOM 1582 O O . LEU A 1 214 ? -8.438 -3.712 -0.321 1.00 97.75 214 LEU A O 1
ATOM 1586 N N . ILE A 1 215 ? -7.307 -5.147 -1.618 1.00 97.12 215 ILE A N 1
ATOM 1587 C CA . ILE A 1 215 ? -8.469 -5.968 -1.990 1.00 97.12 215 ILE A CA 1
ATOM 1588 C C . ILE A 1 215 ? -8.345 -7.390 -1.439 1.00 97.12 215 ILE A C 1
ATOM 1590 O O . ILE A 1 215 ? -7.257 -7.876 -1.127 1.00 97.12 215 ILE A O 1
ATOM 1594 N N . GLY A 1 216 ? -9.480 -8.078 -1.298 1.00 96.25 216 GLY A N 1
ATOM 1595 C CA . GLY A 1 216 ? -9.520 -9.416 -0.698 1.00 96.25 216 GLY A CA 1
ATOM 1596 C C . GLY A 1 216 ? -9.261 -9.433 0.811 1.00 96.25 216 GLY A C 1
ATOM 1597 O O . GLY A 1 216 ? -8.967 -10.491 1.366 1.00 96.25 216 GLY A O 1
ATOM 1598 N N . VAL A 1 217 ? -9.361 -8.276 1.475 1.00 97.06 217 VAL A N 1
ATOM 1599 C CA . VAL A 1 217 ? -9.231 -8.157 2.930 1.00 97.06 217 VAL A CA 1
ATOM 1600 C C . VAL A 1 217 ? -10.336 -8.987 3.601 1.00 97.06 217 VAL A C 1
ATOM 1602 O O . VAL A 1 217 ? -11.518 -8.785 3.306 1.00 97.06 217 VAL A O 1
ATOM 1605 N N . PRO A 1 218 ? -9.996 -9.948 4.477 1.00 95.38 218 PRO A N 1
ATOM 1606 C CA . PRO A 1 218 ? -10.999 -10.726 5.186 1.00 95.38 218 PRO A CA 1
ATOM 1607 C C . PRO A 1 218 ? -11.706 -9.858 6.227 1.00 95.38 218 PRO A C 1
ATOM 1609 O O . PRO A 1 218 ? -11.091 -8.994 6.846 1.00 95.38 218 PRO A O 1
ATOM 1612 N N . LYS A 1 219 ? -12.982 -10.157 6.489 1.00 95.56 219 LYS A N 1
ATOM 1613 C CA . LYS A 1 219 ? -13.732 -9.502 7.564 1.00 95.56 219 LYS A CA 1
ATOM 1614 C C . LYS A 1 219 ? -12.991 -9.632 8.898 1.00 95.56 219 LYS A C 1
ATOM 1616 O O . LYS A 1 219 ? -12.631 -10.745 9.299 1.00 95.56 219 LYS A O 1
ATOM 1621 N N . ALA A 1 220 ? -12.813 -8.521 9.608 1.00 95.75 220 ALA A N 1
ATOM 1622 C CA . ALA A 1 220 ? -12.032 -8.500 10.831 1.00 95.75 220 ALA A CA 1
ATOM 1623 C C . ALA A 1 220 ? -12.670 -9.357 11.931 1.00 95.75 220 ALA A C 1
ATOM 1625 O O . ALA A 1 220 ? -13.857 -9.251 12.256 1.00 95.75 220 ALA A O 1
ATOM 1626 N N . THR A 1 221 ? -11.836 -10.184 12.561 1.00 94.75 221 THR A N 1
ATOM 1627 C CA . THR A 1 221 ? -12.146 -10.804 13.850 1.00 94.75 221 THR A CA 1
ATOM 1628 C C . THR A 1 221 ? -11.414 -10.018 14.930 1.00 94.75 221 THR A C 1
ATOM 1630 O O . THR A 1 221 ? -10.213 -10.193 15.130 1.00 94.75 221 THR A O 1
ATOM 1633 N N . TRP A 1 222 ? -12.140 -9.134 15.618 1.00 96.94 222 TRP A N 1
ATOM 1634 C CA . TRP A 1 222 ? -11.606 -8.202 16.618 1.00 96.94 222 TRP A CA 1
ATOM 1635 C C . TRP A 1 222 ? -11.202 -8.888 17.933 1.00 96.94 222 TRP A C 1
ATOM 1637 O O . TRP A 1 222 ? -11.831 -8.719 18.977 1.00 96.94 222 TRP A O 1
ATOM 1647 N N . THR A 1 223 ? -10.141 -9.690 17.874 1.00 96.50 223 THR A N 1
ATOM 1648 C CA . THR A 1 223 ? -9.414 -10.174 19.055 1.00 96.50 223 THR A CA 1
ATOM 1649 C C . THR A 1 223 ? -8.670 -9.021 19.731 1.00 96.50 223 THR A C 1
ATOM 1651 O O . THR A 1 223 ? -8.433 -7.988 19.111 1.00 96.50 223 THR A O 1
ATOM 1654 N N . THR A 1 224 ? -8.222 -9.197 20.974 1.00 96.19 224 THR A N 1
ATOM 1655 C CA . THR A 1 224 ? -7.375 -8.197 21.648 1.00 96.19 224 THR A CA 1
ATOM 1656 C C . THR A 1 224 ? -6.134 -7.835 20.828 1.00 96.19 224 THR A C 1
ATOM 1658 O O . THR A 1 224 ? -5.799 -6.659 20.726 1.00 96.19 224 THR A O 1
ATOM 1661 N N . ALA A 1 225 ? -5.493 -8.821 20.191 1.00 95.75 225 ALA A N 1
ATOM 1662 C CA . ALA A 1 225 ? -4.347 -8.582 19.318 1.00 95.75 225 ALA A CA 1
ATOM 1663 C C . ALA A 1 225 ? -4.727 -7.720 18.103 1.00 95.75 225 ALA A C 1
ATOM 1665 O O . ALA A 1 225 ? -4.026 -6.766 17.791 1.00 95.75 225 ALA A O 1
ATOM 1666 N N . ALA A 1 226 ? -5.872 -7.990 17.466 1.00 97.19 226 ALA A N 1
ATOM 1667 C CA . ALA A 1 226 ? -6.370 -7.177 16.354 1.00 97.19 226 ALA A CA 1
ATOM 1668 C C . ALA A 1 226 ? -6.729 -5.741 16.783 1.00 97.19 226 ALA A C 1
ATOM 1670 O O . ALA A 1 226 ? -6.463 -4.797 16.046 1.0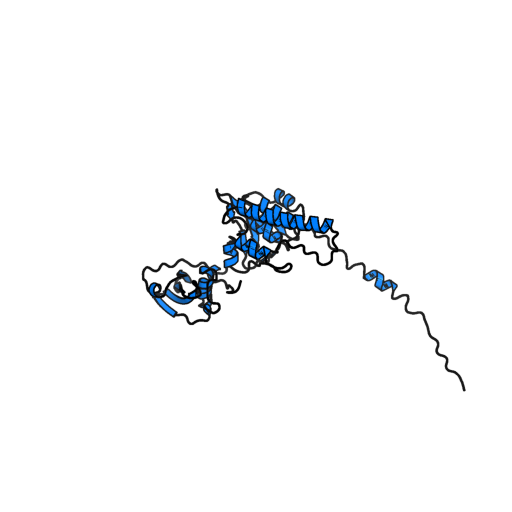0 97.19 226 ALA A O 1
ATOM 1671 N N . LEU A 1 227 ? -7.291 -5.558 17.985 1.00 98.00 227 LEU A N 1
ATOM 1672 C CA . LEU A 1 227 ? -7.550 -4.225 18.542 1.00 98.00 227 LEU A CA 1
ATOM 1673 C C . LEU A 1 227 ? -6.241 -3.453 18.770 1.00 98.00 227 LEU A C 1
ATOM 1675 O O . LEU A 1 227 ? -6.177 -2.267 18.460 1.00 98.00 227 LEU A O 1
ATOM 1679 N N . CYS A 1 228 ? -5.190 -4.118 19.263 1.00 97.31 228 CYS A N 1
ATOM 1680 C CA . CYS A 1 228 ? -3.881 -3.483 19.409 1.00 97.31 228 CYS A CA 1
ATOM 1681 C C . CYS A 1 228 ? -3.220 -3.192 18.053 1.00 97.31 228 CYS A C 1
ATOM 1683 O O . CYS A 1 228 ? -2.672 -2.109 17.859 1.00 97.31 228 CYS A O 1
ATOM 1685 N N . ASN A 1 229 ? -3.331 -4.100 17.077 1.00 96.31 229 ASN A N 1
ATOM 1686 C CA . ASN A 1 229 ? -2.847 -3.857 15.715 1.00 9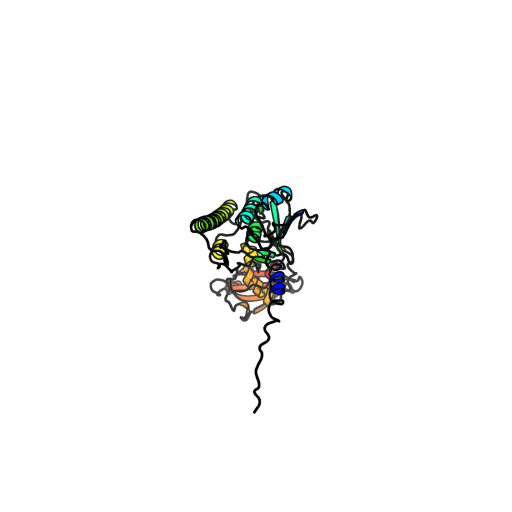6.31 229 ASN A CA 1
ATOM 1687 C C . ASN A 1 229 ? -3.504 -2.619 15.102 1.00 96.31 229 ASN A C 1
ATOM 1689 O O . ASN A 1 229 ? -2.801 -1.798 14.524 1.00 96.31 229 ASN A O 1
ATOM 1693 N N . ALA A 1 230 ? -4.806 -2.409 15.314 1.00 98.00 230 ALA A N 1
ATOM 1694 C CA . ALA A 1 230 ? -5.470 -1.187 14.867 1.00 98.00 230 ALA A CA 1
ATOM 1695 C C . ALA A 1 230 ? -4.847 0.076 15.486 1.00 98.00 230 ALA A C 1
ATOM 1697 O O . ALA A 1 230 ? -4.701 1.086 14.798 1.00 98.00 230 ALA A O 1
ATOM 1698 N N . CYS A 1 231 ? -4.411 0.018 16.750 1.00 97.81 231 CYS A N 1
ATOM 1699 C CA . CYS A 1 231 ? -3.640 1.096 17.370 1.00 97.81 231 CYS A CA 1
ATOM 1700 C C . CYS A 1 231 ? -2.286 1.312 16.688 1.00 97.81 231 CYS A C 1
ATOM 1702 O O . CYS A 1 231 ? -1.926 2.460 16.434 1.00 97.81 231 CYS A O 1
ATOM 1704 N N . VAL A 1 232 ? -1.556 0.245 16.349 1.00 97.00 232 VAL A N 1
ATOM 1705 C CA . VAL A 1 232 ? -0.283 0.332 15.608 1.00 97.00 232 VAL A CA 1
ATOM 1706 C C . VAL A 1 232 ? -0.496 0.949 14.225 1.00 97.00 232 VAL A C 1
ATOM 1708 O O . VAL A 1 232 ? 0.226 1.869 13.844 1.00 97.00 232 VAL A O 1
ATOM 1711 N N . VAL A 1 233 ? -1.515 0.485 13.499 1.00 96.62 233 VAL A N 1
ATOM 1712 C CA . VAL A 1 233 ? -1.875 0.952 12.155 1.00 96.62 233 VAL A CA 1
ATOM 1713 C C . VAL A 1 233 ? -2.259 2.427 12.172 1.00 96.62 233 VAL A C 1
ATOM 1715 O O . VAL A 1 233 ? -1.694 3.218 11.420 1.00 96.62 233 VAL A O 1
ATOM 1718 N N . ARG A 1 234 ? -3.181 2.826 13.052 1.00 96.69 234 ARG A N 1
ATOM 1719 C CA . ARG A 1 234 ? -3.699 4.203 13.111 1.00 96.69 234 ARG A CA 1
ATOM 1720 C C . ARG A 1 234 ? -2.731 5.192 13.769 1.00 96.69 234 ARG A C 1
ATOM 1722 O O . ARG A 1 234 ? -2.906 6.393 13.601 1.00 96.69 234 ARG A O 1
ATOM 1729 N N . ASN A 1 235 ? -1.696 4.711 14.463 1.00 96.06 235 ASN A N 1
ATOM 1730 C CA . ASN A 1 235 ? -0.549 5.523 14.889 1.00 96.06 235 ASN A CA 1
ATOM 1731 C C . ASN A 1 235 ? 0.650 5.435 13.927 1.00 96.06 235 ASN A C 1
ATOM 1733 O O . ASN A 1 235 ? 1.707 5.973 14.251 1.00 96.06 235 ASN A O 1
ATOM 1737 N N . GLU A 1 236 ? 0.521 4.779 12.769 1.00 94.06 236 GLU A N 1
ATOM 1738 C CA . GLU A 1 236 ? 1.588 4.662 11.763 1.00 94.06 236 GLU A CA 1
ATOM 1739 C C . GLU A 1 236 ? 2.904 4.108 12.346 1.00 94.06 236 GLU A C 1
ATOM 1741 O O . GLU A 1 236 ? 3.977 4.680 12.167 1.00 94.06 236 GLU A O 1
ATOM 1746 N N . ARG A 1 237 ? 2.820 3.014 13.118 1.00 93.88 237 ARG A N 1
ATOM 1747 C CA . ARG A 1 237 ? 3.935 2.395 13.875 1.00 93.88 237 ARG A CA 1
ATOM 1748 C C . ARG A 1 237 ? 4.586 3.254 14.953 1.00 93.88 237 ARG A C 1
ATOM 1750 O O . ARG A 1 237 ? 5.543 2.797 15.574 1.00 93.88 237 ARG A O 1
ATOM 1757 N N . ARG A 1 238 ? 4.091 4.459 15.242 1.00 94.06 238 ARG A N 1
ATOM 1758 C CA . ARG A 1 238 ? 4.577 5.245 16.385 1.00 94.06 238 ARG A CA 1
ATOM 1759 C C . ARG A 1 238 ? 4.086 4.594 17.674 1.00 94.06 238 ARG A C 1
ATOM 1761 O O . ARG A 1 238 ? 3.066 4.989 18.229 1.00 94.06 238 ARG A O 1
ATOM 1768 N N . ALA A 1 239 ? 4.796 3.570 18.120 1.00 94.62 239 ALA A N 1
ATOM 1769 C CA . ALA A 1 239 ? 4.520 2.810 19.324 1.00 94.62 239 ALA A CA 1
ATOM 1770 C C . ALA A 1 239 ? 5.818 2.226 19.886 1.00 94.62 239 ALA A C 1
ATOM 1772 O O . ALA A 1 239 ? 6.796 2.029 19.163 1.00 94.62 239 ALA A O 1
ATOM 1773 N N . ARG A 1 240 ? 5.825 1.921 21.183 1.00 94.00 240 ARG A N 1
ATOM 1774 C CA . ARG A 1 240 ? 6.878 1.103 21.782 1.00 94.00 240 ARG A CA 1
ATOM 1775 C C . ARG A 1 240 ? 6.847 -0.288 21.166 1.00 94.00 240 ARG A C 1
ATOM 1777 O O . ARG A 1 240 ? 5.781 -0.817 20.867 1.00 94.00 240 ARG A O 1
ATOM 1784 N N . THR A 1 241 ? 8.014 -0.913 21.059 1.00 91.69 241 THR A N 1
ATOM 1785 C CA . THR A 1 241 ? 8.143 -2.272 20.512 1.00 91.69 241 THR A CA 1
ATOM 1786 C C . THR A 1 241 ? 7.405 -3.333 21.323 1.00 91.69 241 THR A C 1
ATOM 1788 O O . THR A 1 241 ? 7.187 -4.417 20.804 1.00 91.69 241 THR A O 1
ATOM 1791 N N . ASP A 1 242 ? 7.083 -3.037 22.584 1.00 92.69 242 ASP A N 1
ATOM 1792 C CA . ASP A 1 242 ? 6.376 -3.913 23.516 1.00 92.69 242 ASP A CA 1
ATOM 1793 C C . ASP A 1 242 ? 4.929 -3.460 23.800 1.00 92.69 242 ASP A C 1
ATOM 1795 O O . ASP A 1 242 ? 4.296 -3.967 24.723 1.00 92.69 242 ASP A O 1
ATOM 1799 N N . ALA A 1 243 ? 4.400 -2.472 23.064 1.00 93.69 243 ALA A N 1
ATOM 1800 C CA . ALA A 1 243 ? 3.120 -1.833 23.386 1.00 93.69 243 ALA A CA 1
ATOM 1801 C C . ALA A 1 243 ? 1.933 -2.815 23.421 1.00 93.69 243 ALA A C 1
ATOM 1803 O O . ALA A 1 243 ? 1.024 -2.647 24.233 1.00 93.69 243 ALA A O 1
ATOM 1804 N N . CYS A 1 244 ? 1.944 -3.851 22.576 1.00 94.38 244 CYS A N 1
ATOM 1805 C CA . CYS A 1 244 ? 0.873 -4.851 22.522 1.00 94.38 244 CYS A CA 1
ATOM 1806 C C . CYS A 1 244 ? 1.059 -6.010 23.512 1.00 94.38 244 CYS A C 1
ATOM 1808 O O . CYS A 1 244 ? 0.140 -6.804 23.713 1.00 94.38 244 CYS A O 1
ATOM 1810 N N . GLU A 1 245 ? 2.226 -6.097 24.144 1.00 93.81 245 GLU A N 1
ATOM 1811 C CA . GLU A 1 245 ? 2.572 -7.048 25.195 1.00 93.81 245 GLU A CA 1
ATOM 1812 C C . GLU A 1 245 ? 2.339 -6.466 26.597 1.00 93.81 245 GLU A C 1
ATOM 1814 O O . GLU A 1 245 ? 2.227 -7.217 27.570 1.00 93.81 245 GLU A O 1
ATOM 1819 N N . GLN A 1 246 ? 2.255 -5.137 26.712 1.00 92.56 246 GLN A N 1
ATOM 1820 C CA . GLN A 1 246 ? 1.953 -4.456 27.967 1.00 92.56 246 GLN A CA 1
ATOM 1821 C C . GLN A 1 246 ? 0.506 -4.712 28.433 1.00 92.56 246 GLN A C 1
ATOM 1823 O O . GLN A 1 246 ? -0.395 -4.945 27.618 1.00 92.56 246 GLN A O 1
ATOM 1828 N N . PRO A 1 247 ? 0.238 -4.642 29.752 1.00 95.69 247 PRO A N 1
ATOM 1829 C CA . PRO A 1 247 ? -1.119 -4.727 30.273 1.00 95.69 247 PRO A CA 1
ATOM 1830 C C . PRO A 1 247 ? -2.030 -3.657 29.664 1.00 95.69 247 PRO A C 1
ATOM 1832 O O . PRO A 1 247 ? -1.681 -2.481 29.595 1.00 95.69 247 PRO A O 1
ATOM 1835 N N . PHE A 1 248 ? -3.234 -4.067 29.283 1.00 97.00 248 PHE A N 1
ATOM 1836 C CA . PHE A 1 248 ? -4.286 -3.185 28.789 1.00 97.00 248 PHE A CA 1
ATOM 1837 C C . PHE A 1 248 ? -5.464 -3.174 29.763 1.00 97.00 248 PHE A C 1
ATOM 1839 O O . PHE A 1 248 ? -5.653 -4.100 30.557 1.00 97.00 248 PHE A O 1
ATOM 1846 N N . THR A 1 249 ? -6.300 -2.143 29.679 1.00 97.38 249 THR A N 1
ATOM 1847 C CA . THR A 1 249 ? -7.555 -2.081 30.438 1.00 97.38 249 THR A CA 1
ATOM 1848 C C . THR A 1 249 ? -8.734 -2.391 29.524 1.00 97.38 249 THR A C 1
ATOM 1850 O O . THR A 1 249 ? -8.680 -2.184 28.311 1.00 97.38 249 THR A O 1
ATOM 1853 N N . SER A 1 250 ? -9.807 -2.961 30.070 1.00 97.12 250 SER A N 1
ATOM 1854 C CA . SER A 1 250 ? -11.043 -3.194 29.321 1.00 97.12 250 SER A CA 1
ATOM 1855 C C . SER A 1 250 ? -12.256 -2.973 30.207 1.00 97.12 250 SER A C 1
ATOM 1857 O O . SER A 1 250 ? -12.352 -3.551 31.288 1.00 97.12 250 SER A O 1
ATOM 1859 N N . ALA A 1 251 ? -13.193 -2.155 29.737 1.00 95.69 251 ALA A N 1
ATOM 1860 C CA . ALA A 1 251 ? -14.398 -1.803 30.474 1.00 95.69 251 ALA A CA 1
ATOM 1861 C C . ALA A 1 251 ? -15.618 -1.741 29.552 1.00 95.69 251 ALA A C 1
ATOM 1863 O O . ALA A 1 251 ? -15.526 -1.386 28.376 1.00 95.69 251 ALA A O 1
ATOM 1864 N N . MET A 1 252 ? -16.790 -2.074 30.092 1.00 96.31 252 MET A N 1
ATOM 1865 C CA . MET A 1 252 ? -18.056 -1.843 29.401 1.00 96.31 252 MET A CA 1
ATOM 1866 C C . MET A 1 252 ? -18.437 -0.369 29.552 1.00 96.31 252 MET A C 1
ATOM 1868 O O . MET A 1 252 ? -18.665 0.092 30.666 1.00 96.31 252 MET A O 1
ATOM 1872 N N . VAL A 1 253 ? -18.504 0.360 28.439 1.00 94.56 253 VAL A N 1
ATOM 1873 C CA . VAL A 1 253 ? -18.799 1.808 28.428 1.00 94.56 253 VAL A CA 1
ATOM 1874 C C . VAL A 1 253 ? -20.238 2.114 28.016 1.00 94.56 253 VAL A C 1
ATOM 1876 O O . VAL A 1 253 ? -20.763 3.184 28.308 1.00 94.56 253 VAL A O 1
ATOM 1879 N N . ALA A 1 254 ? -20.898 1.156 27.367 1.00 94.00 254 ALA A N 1
ATOM 1880 C CA . ALA A 1 254 ? -22.327 1.162 27.090 1.00 94.00 254 ALA A CA 1
ATOM 1881 C C . ALA A 1 254 ? -22.819 -0.282 26.926 1.00 94.00 254 ALA A C 1
ATOM 1883 O O . ALA A 1 254 ? -22.022 -1.222 26.859 1.00 94.00 254 ALA A O 1
ATOM 1884 N N . LYS A 1 255 ? -24.139 -0.470 26.826 1.00 96.44 255 LYS A N 1
ATOM 1885 C CA . LYS A 1 255 ? -24.724 -1.783 26.534 1.00 96.44 255 LYS A CA 1
ATOM 1886 C C . LYS A 1 255 ? -24.097 -2.363 25.261 1.00 96.44 255 LYS A C 1
ATOM 1888 O O . LYS A 1 255 ? -24.125 -1.725 24.214 1.00 96.44 255 LYS A O 1
ATOM 1893 N N . ASP A 1 256 ? -23.541 -3.567 25.371 1.00 96.88 256 ASP A N 1
ATOM 1894 C CA . ASP A 1 256 ? -22.856 -4.289 24.291 1.00 96.88 256 ASP A CA 1
ATOM 1895 C C . ASP A 1 256 ? -21.617 -3.582 23.706 1.00 96.88 256 ASP A C 1
ATOM 1897 O O . ASP A 1 256 ? -21.121 -4.016 22.669 1.00 96.88 256 ASP A O 1
ATOM 1901 N N . VAL A 1 257 ? -21.086 -2.531 24.344 1.00 97.44 257 VAL A N 1
ATOM 1902 C CA . VAL A 1 257 ? -19.883 -1.816 23.885 1.00 97.44 257 VAL A CA 1
ATOM 1903 C C . VAL A 1 257 ? -18.778 -1.938 24.925 1.00 97.44 257 VAL A C 1
ATOM 1905 O O . VAL A 1 257 ? -18.913 -1.469 26.058 1.00 97.44 257 VAL A O 1
ATOM 1908 N N . VAL A 1 258 ? -17.671 -2.557 24.521 1.00 98.00 258 VAL A N 1
ATOM 1909 C CA . VAL A 1 258 ? -16.454 -2.671 25.330 1.00 98.00 258 VAL A CA 1
ATOM 1910 C C . VAL A 1 258 ? -15.415 -1.705 24.787 1.00 98.00 258 VAL A C 1
ATOM 1912 O O . VAL A 1 258 ? -15.164 -1.702 23.587 1.00 98.00 258 VAL A O 1
ATOM 1915 N N . GLN A 1 259 ? -14.827 -0.897 25.664 1.00 97.94 259 GLN A N 1
ATOM 1916 C CA . GLN A 1 259 ? -13.643 -0.102 25.372 1.00 97.94 259 GLN A CA 1
ATOM 1917 C C . GLN A 1 259 ? -12.419 -0.837 25.911 1.00 97.94 259 GLN A C 1
ATOM 1919 O O . GLN A 1 259 ? -12.390 -1.186 27.092 1.00 97.94 259 GLN A O 1
ATOM 1924 N N . THR A 1 260 ? -11.434 -1.059 25.051 1.00 98.38 260 THR A N 1
ATOM 1925 C CA . THR A 1 260 ? -10.119 -1.593 25.400 1.00 98.38 260 THR A CA 1
ATOM 1926 C C . THR A 1 260 ? -9.086 -0.498 25.180 1.00 98.38 260 THR A C 1
ATOM 1928 O O . THR A 1 260 ? -9.068 0.112 24.112 1.00 98.38 260 THR A O 1
ATOM 1931 N N . THR A 1 261 ? -8.251 -0.234 26.182 1.00 98.31 261 THR A N 1
ATOM 1932 C CA . THR A 1 261 ? -7.272 0.857 26.149 1.00 98.31 261 THR A CA 1
ATOM 1933 C C . THR A 1 261 ? -5.869 0.310 26.361 1.00 98.31 261 THR A C 1
ATOM 1935 O O . THR A 1 261 ? -5.608 -0.390 27.342 1.00 98.31 261 THR A O 1
ATOM 1938 N N . PHE A 1 262 ? -4.980 0.659 25.438 1.00 98.06 262 PHE A N 1
ATOM 1939 C CA . PHE A 1 262 ? -3.573 0.288 25.419 1.00 98.06 262 PHE A CA 1
ATOM 1940 C C . PHE A 1 262 ? -2.707 1.523 25.679 1.00 98.06 262 PHE A C 1
ATOM 1942 O O . PHE A 1 262 ? -3.081 2.634 25.304 1.00 98.06 26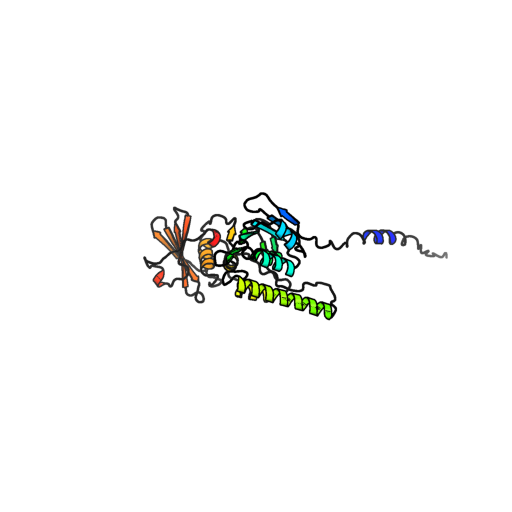2 PHE A O 1
ATOM 1949 N N . PHE A 1 263 ? -1.549 1.323 26.298 1.00 97.25 263 PHE A N 1
ATOM 1950 C CA . PHE A 1 263 ? -0.533 2.353 26.515 1.00 97.25 263 PHE A CA 1
ATOM 1951 C C . PHE A 1 263 ? 0.685 2.085 25.625 1.00 97.25 263 PHE A C 1
ATOM 1953 O O . PHE A 1 263 ? 0.893 0.955 25.187 1.00 97.25 263 PHE A O 1
ATOM 1960 N N . GLY A 1 264 ? 1.509 3.102 25.379 1.00 96.25 264 GLY A N 1
ATOM 1961 C CA . GLY A 1 264 ? 2.759 2.933 24.641 1.00 96.25 264 GLY A CA 1
ATOM 1962 C C . GLY A 1 264 ? 2.705 3.393 23.190 1.00 96.25 264 GLY A C 1
ATOM 1963 O O . GLY A 1 264 ? 3.541 2.959 22.404 1.00 96.25 264 GLY A O 1
ATOM 1964 N N . PHE A 1 265 ? 1.768 4.266 22.821 1.00 96.44 265 PHE A N 1
ATOM 1965 C CA . PHE A 1 265 ? 1.608 4.795 21.460 1.00 96.44 265 PHE A CA 1
ATOM 1966 C C . PHE A 1 265 ? 2.007 6.268 21.399 1.00 96.44 265 PHE A C 1
ATOM 1968 O O . PHE A 1 265 ? 1.943 6.940 22.419 1.00 96.44 265 PHE A O 1
ATOM 1975 N N . ALA A 1 266 ? 2.403 6.755 20.216 1.00 93.06 266 ALA A N 1
ATOM 1976 C CA . ALA A 1 266 ? 2.841 8.121 19.893 1.00 93.06 266 ALA A CA 1
ATOM 1977 C C . ALA A 1 266 ? 3.880 8.722 20.865 1.00 93.06 266 ALA A C 1
ATOM 1979 O O . ALA A 1 266 ? 4.221 8.104 21.858 1.00 93.06 266 ALA A O 1
ATOM 1980 N N . GLY A 1 267 ? 4.439 9.906 20.575 1.00 86.50 267 GLY A N 1
ATOM 1981 C CA . GLY A 1 267 ? 5.346 10.646 21.482 1.00 86.50 267 GLY A CA 1
ATOM 1982 C C . GLY A 1 267 ? 6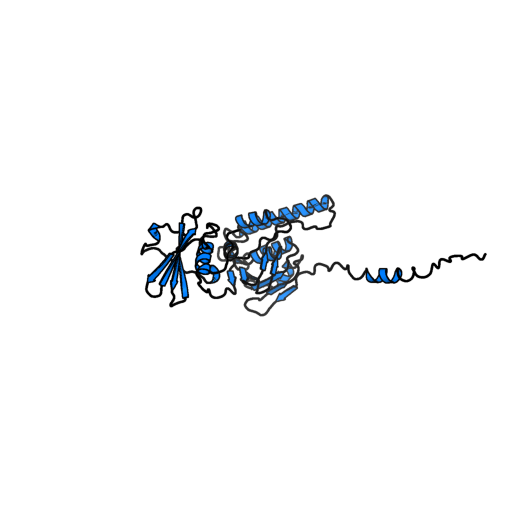.255 9.778 22.366 1.00 86.50 267 GLY A C 1
ATOM 1983 O O . GLY A 1 267 ? 6.147 9.823 23.591 1.00 86.50 267 GLY A O 1
ATOM 1984 N N . GLU A 1 268 ? 7.059 8.918 21.729 1.00 85.44 268 GLU A N 1
ATOM 1985 C CA . GLU A 1 268 ? 8.003 7.991 22.385 1.00 85.44 268 GLU A CA 1
ATOM 1986 C C . GLU A 1 268 ? 7.371 6.945 23.328 1.00 85.44 268 GLU A C 1
ATOM 1988 O O . GLU A 1 268 ? 8.023 6.394 24.210 1.00 85.44 268 GLU A O 1
ATOM 1993 N N . GLY A 1 269 ? 6.097 6.624 23.122 1.00 89.12 269 GLY A N 1
ATOM 1994 C CA . GLY A 1 269 ? 5.348 5.664 23.922 1.00 89.12 269 GLY A CA 1
ATOM 1995 C C . GLY A 1 269 ? 4.610 6.259 25.114 1.00 89.12 269 GLY A C 1
ATOM 1996 O O . GLY A 1 269 ? 4.328 5.525 26.057 1.00 89.12 269 GLY A O 1
ATOM 1997 N N . SER A 1 270 ? 4.332 7.561 25.097 1.00 93.31 270 SER A N 1
ATOM 1998 C CA . SER A 1 270 ? 3.735 8.269 26.238 1.00 93.31 270 SER A CA 1
ATOM 1999 C C . SER A 1 270 ? 2.217 8.448 26.141 1.00 93.31 270 SER A C 1
ATOM 2001 O O . SER A 1 270 ? 1.611 8.958 27.079 1.00 93.31 270 SER A O 1
ATOM 2003 N N . TYR A 1 271 ? 1.593 8.053 25.028 1.00 97.19 271 TYR A N 1
ATOM 2004 C CA . TYR A 1 271 ? 0.153 8.188 24.809 1.00 97.19 271 TYR A CA 1
ATOM 2005 C C . TYR A 1 271 ? -0.553 6.835 24.859 1.00 97.19 271 TYR A C 1
ATOM 2007 O O . TYR A 1 271 ? 0.044 5.754 24.770 1.00 97.19 271 TYR A O 1
ATOM 2015 N N . TYR A 1 272 ? -1.870 6.928 24.987 1.00 97.69 272 TYR A N 1
ATOM 2016 C CA . TYR A 1 272 ? -2.785 5.809 24.961 1.00 97.69 272 TYR A CA 1
ATOM 2017 C C . TYR A 1 272 ? -3.481 5.712 23.605 1.00 97.69 272 TYR A C 1
ATOM 2019 O O . TYR A 1 272 ? -3.606 6.688 22.864 1.00 97.69 272 TYR A O 1
ATOM 2027 N N . CYS A 1 273 ? -3.985 4.517 23.325 1.00 98.38 273 CYS A N 1
ATOM 2028 C CA . CYS A 1 273 ? -4.916 4.241 22.247 1.00 98.38 273 CYS A CA 1
ATOM 2029 C C . CYS A 1 273 ? -6.125 3.502 22.820 1.00 98.38 273 CYS A C 1
ATOM 2031 O O . CYS A 1 273 ? -5.970 2.499 23.518 1.00 98.38 273 CYS A O 1
ATOM 2033 N N . SER A 1 274 ? -7.333 3.980 22.529 1.00 98.25 274 SER A N 1
ATOM 2034 C CA . SER A 1 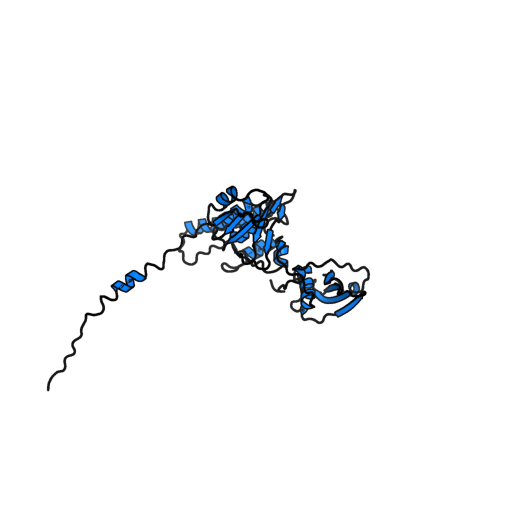274 ? -8.574 3.330 22.956 1.00 98.25 274 SER A CA 1
ATOM 2035 C C . SER A 1 274 ? -9.369 2.832 21.763 1.00 98.25 274 SER A C 1
ATOM 2037 O O . SER A 1 274 ? -9.617 3.579 20.823 1.00 98.25 274 SER A O 1
ATOM 2039 N N . VAL A 1 275 ? -9.849 1.592 21.830 1.00 98.56 275 VAL A N 1
ATOM 2040 C CA . VAL A 1 275 ? -10.710 0.992 20.807 1.00 98.56 275 VAL A CA 1
ATOM 2041 C C . VAL A 1 275 ? -12.024 0.561 21.439 1.00 98.56 275 VAL A C 1
ATOM 2043 O O . VAL A 1 275 ? -12.044 -0.140 22.448 1.00 98.56 275 VAL A O 1
ATOM 2046 N N . ARG A 1 276 ? -13.142 0.974 20.845 1.00 98.06 276 ARG A N 1
ATOM 2047 C CA . ARG A 1 276 ? -14.491 0.534 21.211 1.00 98.06 276 ARG A CA 1
ATOM 2048 C C . ARG A 1 276 ? -14.953 -0.541 20.243 1.00 98.06 276 ARG A C 1
ATOM 2050 O O . ARG A 1 276 ? -14.949 -0.314 19.041 1.00 98.06 276 ARG A O 1
ATOM 2057 N N . LEU A 1 277 ? -15.403 -1.674 20.771 1.00 98.31 277 LEU A N 1
ATOM 2058 C CA . LEU A 1 277 ? -15.986 -2.780 20.016 1.00 98.31 277 LEU A CA 1
ATOM 2059 C C . LEU A 1 277 ? -17.441 -2.990 20.436 1.00 98.31 277 LEU A C 1
ATOM 2061 O O . LEU A 1 277 ? -17.740 -3.259 21.603 1.00 98.31 277 LEU A O 1
ATOM 2065 N N . SER A 1 278 ? -18.353 -2.923 19.469 1.00 97.50 278 SER A N 1
ATOM 2066 C CA . SER A 1 278 ? -19.746 -3.314 19.666 1.00 97.50 278 SER A CA 1
ATOM 2067 C C . SER A 1 278 ? -19.891 -4.828 19.516 1.00 97.50 278 SER A C 1
ATOM 2069 O O . SER A 1 278 ? -19.867 -5.350 18.405 1.00 97.50 278 SER A O 1
ATOM 2071 N N . LYS A 1 279 ? -20.131 -5.548 20.616 1.00 94.81 279 LYS A N 1
ATOM 2072 C CA . LYS A 1 279 ? -20.400 -6.999 20.614 1.00 94.81 279 LYS A CA 1
ATOM 2073 C C . LYS A 1 279 ? -21.656 -7.372 19.827 1.00 94.81 279 LYS A C 1
ATOM 2075 O O . LYS A 1 279 ? -21.752 -8.482 19.319 1.00 94.81 279 LYS A O 1
ATOM 2080 N N . LYS A 1 280 ? -22.610 -6.443 19.714 1.00 95.50 280 LYS A N 1
ATOM 2081 C CA . LYS A 1 280 ? -23.849 -6.639 18.955 1.00 95.50 280 LYS A CA 1
ATOM 2082 C C . LYS A 1 280 ? -23.627 -6.577 17.444 1.00 95.50 280 LYS A C 1
ATOM 2084 O O . LYS A 1 280 ? -24.230 -7.355 16.714 1.00 95.50 280 LYS A O 1
ATOM 2089 N N . THR A 1 281 ? -22.828 -5.620 16.969 1.00 95.25 281 THR A N 1
ATOM 2090 C CA . THR A 1 281 ? -22.668 -5.368 15.522 1.00 95.25 281 THR A CA 1
ATOM 2091 C C . THR A 1 281 ? -21.353 -5.894 14.952 1.00 95.25 281 THR A C 1
ATOM 2093 O O . THR A 1 281 ? -21.228 -6.014 13.737 1.00 95.25 281 THR A O 1
ATOM 2096 N N . GLY A 1 282 ? -20.373 -6.190 15.807 1.00 94.81 282 GLY A N 1
ATOM 2097 C CA . GLY A 1 282 ? -19.006 -6.521 15.410 1.00 94.81 282 GLY A CA 1
ATOM 2098 C C . GLY A 1 282 ? -18.205 -5.329 14.877 1.00 94.81 282 GLY A C 1
ATOM 2099 O O . GLY A 1 282 ? -17.098 -5.533 14.396 1.00 94.81 282 GLY A O 1
ATOM 2100 N N . LYS A 1 283 ? -18.743 -4.102 14.936 1.00 96.31 283 LYS A N 1
ATOM 2101 C CA . LYS A 1 283 ? -18.049 -2.889 14.483 1.00 96.31 283 LYS A CA 1
ATOM 2102 C C . LYS A 1 283 ? -17.117 -2.353 15.562 1.00 96.31 283 LYS A C 1
ATOM 2104 O O . LYS A 1 283 ? -17.502 -2.315 16.737 1.00 96.31 283 LYS A O 1
ATOM 2109 N N . ALA A 1 284 ? -15.940 -1.901 15.139 1.00 98.19 284 ALA A N 1
ATOM 2110 C CA . ALA A 1 284 ? -14.953 -1.265 15.993 1.00 98.19 284 ALA A CA 1
ATOM 2111 C C . ALA A 1 284 ? -14.718 0.199 15.588 1.00 98.19 284 ALA A C 1
ATOM 2113 O O . ALA A 1 284 ? -14.948 0.592 14.444 1.00 98.19 284 ALA A O 1
ATOM 2114 N N . SER A 1 285 ? -14.287 1.010 16.546 1.00 98.44 285 SER A N 1
ATOM 2115 C CA . SER A 1 285 ? -13.926 2.414 16.349 1.00 98.44 285 SER A CA 1
ATOM 2116 C C . SER A 1 285 ? -12.801 2.800 17.304 1.00 98.44 285 SER A C 1
ATOM 2118 O O . SER A 1 285 ? -12.727 2.232 18.394 1.00 98.44 285 SER A O 1
ATOM 2120 N N . ILE A 1 286 ? -11.966 3.770 16.952 1.00 98.50 286 ILE A N 1
ATOM 2121 C CA . ILE A 1 286 ? -10.701 4.066 17.627 1.00 98.50 286 ILE A CA 1
ATOM 2122 C C . ILE A 1 286 ? -10.553 5.546 17.995 1.00 98.50 286 ILE A C 1
ATOM 2124 O O . ILE A 1 286 ? -10.964 6.430 17.251 1.00 98.50 286 ILE A O 1
ATOM 2128 N N . ALA A 1 287 ? -9.903 5.798 19.125 1.00 98.06 287 ALA A N 1
ATOM 2129 C CA . ALA A 1 287 ? -9.258 7.055 19.474 1.00 98.06 287 ALA A CA 1
ATOM 2130 C C . ALA A 1 287 ? -7.755 6.757 19.610 1.00 98.06 287 ALA A C 1
ATOM 2132 O O . ALA A 1 287 ? -7.322 6.152 20.594 1.00 98.06 287 ALA A O 1
ATOM 2133 N N . ALA A 1 288 ? -6.985 7.058 18.559 1.00 93.94 288 ALA A N 1
ATOM 2134 C CA . ALA A 1 288 ? -5.668 6.451 18.340 1.00 93.94 288 ALA A CA 1
ATOM 2135 C C . ALA A 1 288 ? -4.539 7.076 19.171 1.00 93.94 288 ALA A C 1
ATOM 2137 O O . ALA A 1 288 ? -3.669 6.348 19.642 1.00 93.94 288 ALA A O 1
ATOM 2138 N N . THR A 1 289 ? -4.547 8.398 19.348 1.00 96.19 289 THR A N 1
ATOM 2139 C CA . THR A 1 289 ? -3.535 9.128 20.120 1.00 96.19 289 THR A CA 1
ATOM 2140 C C . THR A 1 289 ? -4.244 10.017 21.130 1.00 96.19 289 THR A C 1
ATOM 2142 O O . THR A 1 289 ? -4.772 11.059 20.754 1.00 96.19 289 THR A O 1
ATOM 2145 N N . ILE A 1 290 ? -4.278 9.592 22.391 1.00 96.81 290 ILE A N 1
ATOM 2146 C CA . ILE A 1 290 ? -4.943 10.327 23.476 1.00 96.81 290 ILE A CA 1
ATOM 2147 C C . ILE A 1 290 ? -4.079 10.344 24.737 1.00 96.81 290 ILE A C 1
ATOM 2149 O O . ILE A 1 290 ? -3.289 9.424 24.973 1.00 96.81 290 ILE A O 1
ATOM 2153 N N . ILE A 1 291 ? -4.233 11.381 25.552 1.00 95.50 291 ILE A N 1
ATOM 2154 C CA . ILE A 1 291 ? -3.618 11.463 26.885 1.00 95.50 291 ILE A CA 1
ATOM 2155 C C . ILE A 1 291 ? -4.521 10.818 27.951 1.00 95.50 291 ILE A C 1
ATOM 2157 O O . ILE A 1 291 ? -5.681 10.490 27.700 1.00 95.50 291 ILE A O 1
ATOM 2161 N N . GLU A 1 292 ? -3.972 10.546 29.137 1.00 93.25 292 GLU A N 1
ATOM 2162 C CA . GLU A 1 292 ? -4.644 9.735 30.167 1.00 93.25 292 GLU A CA 1
ATOM 2163 C C . GLU A 1 292 ? -5.982 10.325 30.637 1.00 93.25 292 GLU A C 1
ATOM 2165 O O . GLU A 1 292 ? -6.979 9.614 30.781 1.00 93.25 292 GLU A O 1
ATOM 2170 N N . ASP A 1 293 ? -6.024 11.641 30.830 1.00 92.94 293 ASP A N 1
ATOM 2171 C CA . ASP A 1 293 ? -7.208 12.395 31.240 1.00 92.94 293 ASP A CA 1
ATOM 2172 C C . ASP A 1 293 ? -8.319 12.379 30.180 1.00 92.94 293 ASP A C 1
ATOM 2174 O O . ASP A 1 293 ? -9.499 12.493 30.521 1.00 92.94 293 ASP A O 1
ATOM 2178 N N . GLU A 1 294 ? -7.980 12.155 28.908 1.00 94.06 294 GLU A N 1
ATOM 2179 C CA . GLU A 1 294 ? -8.947 12.070 27.813 1.00 94.06 294 GLU A CA 1
ATOM 2180 C C . GLU A 1 294 ? -9.697 10.737 27.756 1.00 94.06 294 GLU A C 1
ATOM 2182 O O . GLU A 1 294 ? -10.841 10.710 27.303 1.00 94.06 294 GLU A O 1
ATOM 2187 N N . ILE A 1 295 ? -9.122 9.642 28.267 1.00 91.44 295 ILE A N 1
ATOM 2188 C CA . ILE A 1 295 ? -9.677 8.275 28.146 1.00 91.44 295 ILE A CA 1
ATOM 2189 C C . ILE A 1 295 ? -11.126 8.182 28.656 1.00 91.44 295 ILE A C 1
ATOM 2191 O O . ILE A 1 295 ? -11.938 7.415 28.126 1.00 91.44 295 ILE A O 1
ATOM 2195 N N . SER A 1 296 ? -11.445 8.951 29.702 1.00 88.62 296 SER A N 1
ATOM 2196 C CA . SER A 1 296 ? -12.747 8.945 30.382 1.00 88.62 296 SER A CA 1
ATOM 2197 C C . SER A 1 296 ? -13.702 10.059 29.932 1.00 88.62 296 SER A C 1
ATOM 2199 O O . SER A 1 296 ? -14.849 10.113 30.390 1.00 88.62 296 SER A O 1
ATOM 2201 N N . ARG A 1 297 ? -13.261 10.943 29.028 1.00 91.19 297 ARG A N 1
ATOM 2202 C CA . ARG A 1 297 ? -14.066 12.066 28.544 1.00 91.19 297 ARG A CA 1
ATOM 2203 C C . ARG A 1 297 ? -15.240 11.562 27.708 1.00 91.19 297 ARG A C 1
ATOM 2205 O O . ARG A 1 297 ? -15.103 10.701 26.840 1.00 91.19 297 ARG A O 1
ATOM 2212 N N . LYS A 1 298 ? -16.434 12.095 27.982 1.00 85.69 298 LYS A N 1
ATOM 2213 C CA . LYS A 1 298 ? -17.672 11.689 27.289 1.00 85.69 298 LYS A CA 1
ATOM 2214 C C . LYS A 1 298 ? -17.721 12.178 25.842 1.00 85.69 298 LYS A C 1
ATOM 2216 O O . LYS A 1 298 ? -18.389 11.553 25.026 1.00 85.69 298 LYS A O 1
ATOM 2221 N N . ASP A 1 299 ? -17.041 13.282 25.567 1.00 90.31 299 ASP A N 1
ATOM 2222 C CA . ASP A 1 299 ? -16.897 13.939 24.271 1.00 90.31 299 ASP A CA 1
ATOM 2223 C C . ASP A 1 299 ? -15.709 13.413 23.455 1.00 90.31 299 ASP A C 1
ATOM 2225 O O . ASP A 1 299 ? -15.489 13.892 22.349 1.00 90.31 299 ASP A O 1
ATOM 2229 N N . LEU A 1 300 ? -14.965 12.414 23.954 1.00 93.31 300 LEU A N 1
ATOM 2230 C CA . LEU A 1 300 ? -13.893 11.797 23.180 1.00 93.31 300 LEU A CA 1
ATOM 2231 C C . LEU A 1 300 ? -14.461 11.141 21.911 1.00 93.31 300 LEU A C 1
ATOM 2233 O O . LEU A 1 300 ? -15.282 10.217 21.984 1.00 93.31 300 LEU A O 1
ATOM 2237 N N . GLU A 1 301 ? -13.995 11.612 20.757 1.00 95.19 301 GLU A N 1
ATOM 2238 C CA . GLU A 1 301 ? -14.408 11.119 19.448 1.00 95.19 301 GLU A CA 1
ATOM 2239 C C . GLU A 1 301 ? -13.714 9.800 19.097 1.00 95.19 301 GLU A C 1
ATOM 2241 O O . GLU A 1 301 ? -12.533 9.595 19.372 1.00 95.19 301 GLU A O 1
ATOM 2246 N N . PHE A 1 302 ? -14.470 8.895 18.472 1.00 97.62 302 PHE A N 1
ATOM 2247 C CA . PHE A 1 302 ? -13.960 7.623 17.971 1.00 97.62 302 PHE A CA 1
ATOM 2248 C C . PHE A 1 302 ? -14.250 7.520 16.478 1.00 97.62 302 PHE A C 1
ATOM 2250 O O . PHE A 1 302 ? -15.408 7.595 16.061 1.00 97.62 302 PHE A O 1
ATOM 2257 N N . THR A 1 303 ? -13.213 7.301 15.678 1.00 98.12 303 THR A N 1
ATOM 2258 C CA . THR A 1 303 ? -13.335 7.100 14.233 1.00 98.12 303 THR A CA 1
ATOM 2259 C C . THR A 1 303 ? -13.593 5.624 13.920 1.00 98.12 303 THR A C 1
ATOM 2261 O O . THR A 1 303 ? -13.051 4.756 14.606 1.00 98.12 303 THR A O 1
ATOM 2264 N N . PRO A 1 304 ? -14.442 5.282 12.935 1.00 98.19 304 PRO A N 1
ATOM 2265 C CA . PRO A 1 304 ? -14.653 3.889 12.543 1.00 98.19 304 PRO A CA 1
ATOM 2266 C C . PRO A 1 304 ? -13.350 3.209 12.108 1.00 98.19 304 PRO A C 1
ATOM 2268 O O . PRO A 1 304 ? -12.507 3.836 11.472 1.00 98.19 304 PRO A O 1
ATOM 2271 N N . LEU A 1 305 ? -13.208 1.929 12.453 1.00 98.25 305 LEU A N 1
ATOM 2272 C CA . LEU A 1 305 ? -12.149 1.068 11.933 1.00 98.25 305 LEU A CA 1
ATOM 2273 C C . LEU A 1 305 ? -12.666 0.249 10.750 1.00 98.25 305 LEU A C 1
ATOM 2275 O O . LEU A 1 305 ? -13.809 -0.219 10.764 1.00 98.25 305 LEU A O 1
ATOM 2279 N N . ASP A 1 306 ? -11.782 0.037 9.785 1.00 97.00 306 ASP A N 1
ATOM 2280 C CA . ASP A 1 306 ? -11.999 -0.811 8.619 1.00 97.00 306 ASP A CA 1
ATOM 2281 C C . ASP A 1 306 ? -11.400 -2.201 8.867 1.00 97.00 306 ASP A C 1
ATOM 2283 O O . ASP A 1 306 ? -10.558 -2.387 9.751 1.00 97.00 306 ASP A O 1
ATOM 2287 N N . ASP A 1 307 ? -11.816 -3.199 8.084 1.00 97.25 307 ASP A N 1
ATOM 2288 C CA . ASP A 1 307 ? -11.345 -4.580 8.262 1.00 97.25 307 ASP A CA 1
ATOM 2289 C C . ASP A 1 307 ? -9.811 -4.700 8.124 1.00 97.25 307 ASP A C 1
ATOM 2291 O O . ASP A 1 307 ? -9.180 -5.512 8.802 1.00 97.25 307 ASP A O 1
ATOM 2295 N N . GLU A 1 308 ? -9.192 -3.846 7.303 1.00 96.75 308 GLU A N 1
ATOM 2296 C CA . GLU A 1 308 ? -7.741 -3.815 7.094 1.00 96.75 308 GLU A CA 1
ATOM 2297 C C . GLU A 1 308 ? -6.945 -3.298 8.302 1.00 96.75 308 GLU A C 1
ATOM 2299 O O . GLU A 1 308 ? -5.773 -3.640 8.444 1.00 96.75 308 GLU A O 1
ATOM 2304 N N . ASP A 1 309 ? -7.565 -2.541 9.217 1.00 97.69 309 ASP A N 1
ATOM 2305 C CA . ASP A 1 309 ? -6.892 -2.094 10.445 1.00 97.69 309 ASP A CA 1
ATOM 2306 C C . ASP A 1 309 ? -6.617 -3.255 11.412 1.00 97.69 309 ASP A C 1
ATOM 2308 O O . ASP A 1 309 ? -5.785 -3.136 12.309 1.00 97.69 309 ASP A O 1
ATOM 2312 N N . ALA A 1 310 ? -7.308 -4.386 11.243 1.00 96.56 310 ALA A N 1
ATOM 2313 C CA . ALA A 1 310 ? -7.070 -5.594 12.024 1.00 96.56 310 ALA A CA 1
ATOM 2314 C C . ALA A 1 310 ? -5.870 -6.414 11.518 1.00 96.56 310 ALA A C 1
ATOM 2316 O O . ALA A 1 310 ? -5.454 -7.360 12.200 1.00 96.56 310 ALA A O 1
ATOM 2317 N N . LEU A 1 311 ? -5.339 -6.104 10.326 1.00 94.75 311 LEU A N 1
ATOM 2318 C CA . LEU A 1 311 ? -4.256 -6.876 9.724 1.00 94.75 311 LEU A CA 1
ATOM 2319 C C . LEU A 1 311 ? -2.981 -6.788 10.582 1.00 94.75 311 LEU A C 1
ATOM 2321 O O . LEU A 1 311 ? -2.668 -5.722 11.114 1.00 94.75 311 LEU A O 1
ATOM 2325 N N . PRO A 1 312 ? -2.232 -7.895 10.745 1.00 91.25 312 PRO A N 1
ATOM 2326 C CA . PRO A 1 312 ? -0.971 -7.878 11.476 1.00 91.25 312 PRO A CA 1
ATOM 2327 C C . PRO A 1 312 ? 0.046 -6.936 10.838 1.00 91.25 312 PRO A C 1
ATOM 2329 O O . PRO A 1 312 ? 0.254 -6.974 9.627 1.00 91.25 312 PRO A O 1
ATOM 2332 N N . VAL A 1 313 ? 0.720 -6.140 11.668 1.00 89.50 313 VAL A N 1
ATOM 2333 C CA . VAL A 1 313 ? 1.788 -5.239 11.232 1.00 89.50 313 VAL A CA 1
ATOM 2334 C C . VAL A 1 313 ? 2.986 -5.366 12.166 1.00 89.50 313 VAL A C 1
ATOM 2336 O O . VAL A 1 313 ? 2.836 -5.371 13.386 1.00 89.50 313 VAL A O 1
ATOM 2339 N N . GLY A 1 314 ? 4.187 -5.470 11.595 1.00 82.69 314 GLY A N 1
ATOM 2340 C CA . GLY A 1 314 ? 5.428 -5.425 12.363 1.00 82.69 314 GLY A CA 1
ATOM 2341 C C . GLY A 1 314 ? 5.707 -4.023 12.914 1.00 82.69 314 GLY A C 1
ATOM 2342 O O . GLY A 1 314 ? 5.491 -3.024 12.231 1.00 82.69 314 GLY A O 1
ATOM 2343 N N . LEU A 1 315 ? 6.233 -3.953 14.140 1.00 79.00 315 LEU A N 1
ATOM 2344 C CA . LEU A 1 315 ? 6.699 -2.705 14.768 1.00 79.00 315 LEU A CA 1
ATOM 2345 C C . LEU A 1 315 ? 8.106 -2.281 14.314 1.00 79.00 315 LEU A C 1
ATOM 2347 O O . LEU A 1 315 ? 8.583 -1.217 14.694 1.00 79.00 315 LEU A O 1
ATOM 2351 N N . LYS A 1 316 ? 8.777 -3.120 13.521 1.00 69.81 316 LYS A N 1
ATOM 2352 C CA . LYS A 1 316 ? 10.053 -2.811 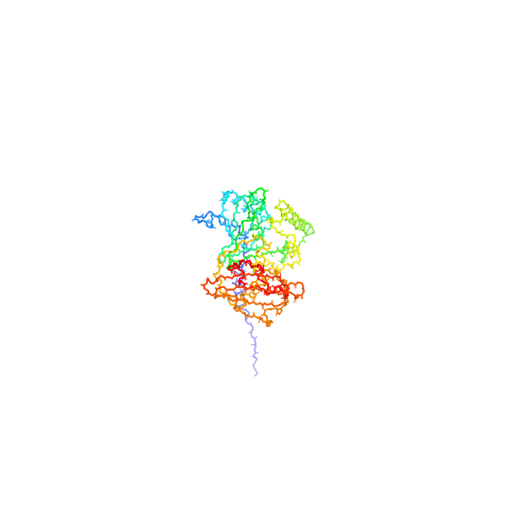12.875 1.00 69.81 316 LYS A CA 1
ATOM 2353 C C . LYS A 1 316 ? 9.785 -2.569 11.394 1.00 69.81 316 LYS A C 1
ATOM 2355 O O . LYS A 1 316 ? 9.117 -3.397 10.775 1.00 69.81 316 LYS A O 1
ATOM 2360 N N . ASP A 1 317 ? 10.299 -1.457 10.885 1.00 60.50 317 ASP A N 1
ATOM 2361 C CA . ASP A 1 317 ? 10.432 -1.193 9.449 1.00 60.50 317 ASP A CA 1
ATOM 2362 C C . ASP A 1 317 ? 11.746 -1.798 8.932 1.00 60.50 317 ASP A C 1
ATOM 2364 O O . ASP A 1 317 ? 12.769 -1.681 9.652 1.00 60.50 317 ASP A O 1
#

Foldseek 3Di:
DDDDDDDDDDDPPPPVVVVVVVVVPPPDDPPPQDAWDWDADDDQQAGIETEGEHDPCVLVVCVVRPAQLEEYEYAYQYHDQVSLQVLLVVQAQSNYAYEHDAQGEAEASRLQNQLSNWHDDVATAHRHEYELNYWHWHAQLDDPPPDDDDDPVRVVVSVVVSVVSLVSQVVQDVVRPDLGGQHPVVNVVNNPADRPDIPIPNADLSCVNNNYHYPPQDAADDDLLLLVLLLCNVLSLQFDQCFSVDDWDWDDPDVQKIKIKTFTGHPRGQFMKIKIARNVPRWIWIDRGHHPVLPPDPPRDTHTDDSRSSDDDHSPD

Secondary structure (DSSP, 8-state):
-----------SSHHHHHHHTTTGGGS------PPPEEEE---TT-SEEEES-B-TTHHHHHHHH--TT-EEEEEB--B-HHHHHHHHHHHTTTTBEEEE-TT-EEETHHHHHHHT-EEESSSEEE-EEEETTSEEEEE-S----TTPPPPHHHHHHHHHHHHHHHHHHHHHHHHH-TTSSS-HHHHHHHHHS-TT-EEEE-SHHHHHHTT-EEESPPPP---HHHHHHHHHHHTTT-B-TTTTTS--EEEEEETTEEEEEEEEESGGGTEEEEEEEETTT--EEEEEEE-GGGTT-TT---EEPPGGGGS---S--